Protein AF-0000000068949017 (afdb_homodimer)

pLDDT: mean 73.07, std 25.57, range [24.81, 96.75]

Foldseek 3Di:
DCLVQLPPVLQQLLLLLVLLCVVVPHDLCQLCVQLVHDSVLSCCNNVSSDRHDPSSSCSSQVSSVHDDDDDDPVCQLVVQVVCCVVVVNDDSCVSSVPPSVPPPVPPPPPPPPPPDPPPPDPDDDDDD/DCLVQLPPVQQQLLLLLVLLCVVVPHDLCQLCVQLVHDSVLSCCNNVSSDRHDPSSSCSSQVSSVHDDDDDDPVCQLVVQVVCCVVVVNDDSCVSSVPPSVPPPPPPPPPPPPPPPPPPPPPDDDDDD

Structure (mmCIF, N/CA/C/O backbone):
data_AF-0000000068949017-model_v1
#
loop_
_entity.id
_entity.type
_entity.pdbx_description
1 polymer 'Helix-turn-helix XRE-family like protein'
#
loop_
_atom_site.group_PDB
_atom_site.id
_atom_site.type_symbol
_atom_site.label_atom_id
_atom_site.label_alt_id
_atom_site.label_comp_id
_atom_site.label_asym_id
_atom_site.label_entity_id
_atom_site.label_seq_id
_atom_site.pdbx_PDB_ins_code
_atom_site.Cartn_x
_atom_site.Cartn_y
_atom_site.Cartn_z
_atom_site.occupancy
_atom_site.B_iso_or_equiv
_atom_site.auth_seq_id
_atom_site.auth_comp_id
_atom_site.auth_asym_id
_atom_site.auth_atom_id
_atom_site.pdbx_PDB_model_num
ATOM 1 N N . MET A 1 1 ? -23.359 -13.039 17.266 1 24.94 1 MET A N 1
ATOM 2 C CA . MET A 1 1 ? -23.141 -11.711 16.703 1 24.94 1 MET A CA 1
ATOM 3 C C . MET A 1 1 ? -21.688 -11.547 16.25 1 24.94 1 MET A C 1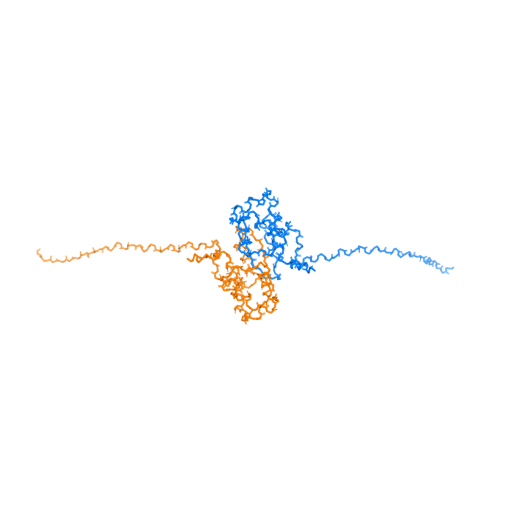
ATOM 5 O O . MET A 1 1 ? -20.781 -11.531 17.078 1 24.94 1 MET A O 1
ATOM 9 N N . ASN A 1 2 ? -21.094 -12.406 15.344 1 26.83 2 ASN A N 1
ATOM 10 C CA . ASN A 1 2 ? -19.75 -12.781 14.938 1 26.83 2 ASN A CA 1
ATOM 11 C C . ASN A 1 2 ? -18.906 -11.562 14.602 1 26.83 2 ASN A C 1
ATOM 13 O O . ASN A 1 2 ? -19.234 -10.797 13.695 1 26.83 2 ASN A O 1
ATOM 17 N N . SER A 1 3 ? -18.484 -10.766 15.523 1 36.28 3 SER A N 1
ATOM 18 C CA . SER A 1 3 ? -17.547 -9.648 15.562 1 36.28 3 SER A CA 1
ATOM 19 C C . SER A 1 3 ? -16.438 -9.812 14.523 1 36.28 3 SER A C 1
ATOM 21 O O . SER A 1 3 ? -15.508 -10.594 14.711 1 36.28 3 SER A O 1
ATOM 23 N N . THR A 1 4 ? -16.781 -10.117 13.352 1 37.12 4 THR A N 1
ATOM 24 C CA . THR A 1 4 ? -15.906 -10.492 12.25 1 37.12 4 THR A CA 1
ATOM 25 C C . THR A 1 4 ? -14.664 -9.609 12.219 1 37.12 4 THR A C 1
ATOM 27 O O . THR A 1 4 ? -14.766 -8.391 12.016 1 37.12 4 THR A O 1
ATOM 30 N N . ALA A 1 5 ? -13.75 -9.805 13.047 1 39.41 5 ALA A N 1
ATOM 31 C CA . ALA A 1 5 ? -12.445 -9.203 13.305 1 39.41 5 ALA A CA 1
ATOM 32 C C . ALA A 1 5 ? -11.789 -8.727 12.016 1 39.41 5 ALA A C 1
ATOM 34 O O . ALA A 1 5 ? -11.781 -9.453 11.016 1 39.41 5 ALA A O 1
ATOM 35 N N . VAL A 1 6 ? -11.938 -7.477 11.711 1 45.03 6 VAL A N 1
ATOM 36 C CA . VAL A 1 6 ? -11.164 -6.926 10.602 1 45.03 6 VAL A CA 1
ATOM 37 C C . VAL A 1 6 ? -9.781 -7.57 10.555 1 45.03 6 VAL A C 1
ATOM 39 O O . VAL A 1 6 ? -9.102 -7.66 11.578 1 45.03 6 VAL A O 1
ATOM 42 N N . PRO A 1 7 ? -9.492 -8.461 9.727 1 47.47 7 PRO A N 1
ATOM 43 C CA . PRO A 1 7 ? -8.18 -9.109 9.727 1 47.47 7 PRO A CA 1
ATOM 44 C C . PRO A 1 7 ? -7.039 -8.141 10.055 1 47.47 7 PRO A C 1
ATOM 46 O O . PRO A 1 7 ? -7.098 -6.973 9.68 1 47.47 7 PRO A O 1
ATOM 49 N N . ARG A 1 8 ? -6.426 -8.266 11.242 1 46.12 8 ARG A N 1
ATOM 50 C CA . ARG A 1 8 ? -5.289 -7.516 11.773 1 46.12 8 ARG A CA 1
ATOM 51 C C . ARG A 1 8 ? -4.5 -6.855 10.648 1 46.12 8 ARG A C 1
ATOM 53 O O . ARG A 1 8 ? -4.023 -5.727 10.797 1 46.12 8 ARG A O 1
ATOM 60 N N . GLY A 1 9 ? -4.496 -7.469 9.492 1 53.34 9 GLY A N 1
ATOM 61 C CA . GLY A 1 9 ? -3.662 -7.039 8.383 1 53.34 9 GLY A CA 1
ATOM 62 C C . GLY A 1 9 ? -4.168 -5.777 7.707 1 53.34 9 GLY A C 1
ATOM 63 O O . GLY A 1 9 ? -3.379 -4.973 7.207 1 53.34 9 GLY A O 1
ATOM 64 N N . ALA A 1 10 ? -5.496 -5.609 7.789 1 51.16 10 ALA A N 1
ATOM 65 C CA . ALA A 1 10 ? -6.09 -4.484 7.07 1 51.16 10 ALA A CA 1
ATOM 66 C C . ALA A 1 10 ? -5.887 -3.178 7.832 1 51.16 10 ALA A C 1
ATOM 68 O O . ALA A 1 10 ? -5.957 -2.094 7.25 1 51.16 10 ALA A O 1
ATOM 69 N N . SER A 1 11 ? -5.488 -3.338 9.109 1 60.94 11 SER A N 1
ATOM 70 C CA . SER A 1 11 ? -5.445 -2.154 9.961 1 60.94 11 SER A CA 1
ATOM 71 C C . SER A 1 11 ? -4.027 -1.594 10.062 1 60.94 11 SER A C 1
ATOM 73 O O . SER A 1 11 ? -3.84 -0.429 10.414 1 60.94 11 SER A O 1
ATOM 75 N N . GLU A 1 12 ? -3.162 -2.385 9.516 1 73.06 12 GLU A N 1
ATOM 76 C CA . GLU A 1 12 ? -1.783 -2.002 9.812 1 73.06 12 GLU A CA 1
ATOM 77 C C . GLU A 1 12 ? -1.384 -0.745 9.047 1 73.06 12 GLU A C 1
ATOM 79 O O . GLU A 1 12 ? -0.794 0.176 9.617 1 73.06 12 GLU A O 1
ATOM 84 N N . PRO A 1 13 ? -1.905 -0.609 7.844 1 81.62 13 PRO A N 1
ATOM 85 C CA . PRO A 1 13 ? -1.487 0.604 7.137 1 81.62 13 PRO A CA 1
ATOM 86 C C . PRO A 1 13 ? -2.088 1.873 7.738 1 81.62 13 PRO A C 1
ATOM 88 O O . PRO A 1 13 ? -1.411 2.9 7.828 1 81.62 13 PRO A O 1
ATOM 91 N N . PHE A 1 14 ? -3.252 1.795 8.25 1 85.5 14 PHE A N 1
ATOM 92 C CA . PHE A 1 14 ? -3.846 3.002 8.82 1 85.5 14 PHE A CA 1
ATOM 93 C C . PHE A 1 14 ? -3.268 3.297 10.195 1 85.5 14 PHE A C 1
ATOM 95 O O . PHE A 1 14 ? -3.25 4.449 10.633 1 85.5 14 PHE A O 1
ATOM 102 N N . ARG A 1 15 ? -2.807 2.236 10.812 1 86.44 15 ARG A N 1
ATOM 103 C CA . ARG A 1 15 ? -2.09 2.486 12.055 1 86.44 15 ARG A CA 1
ATOM 104 C C . ARG A 1 15 ? -0.845 3.332 11.812 1 86.44 15 ARG A C 1
ATOM 106 O O . ARG A 1 15 ? -0.529 4.223 12.602 1 86.44 15 ARG A O 1
ATOM 113 N N . GLN A 1 16 ? -0.206 3.07 10.773 1 89.44 16 GLN A N 1
ATOM 114 C CA . GLN A 1 16 ? 0.969 3.85 10.406 1 89.44 16 GLN A CA 1
ATOM 115 C C . GLN A 1 16 ? 0.588 5.289 10.062 1 89.44 16 GLN A C 1
ATOM 117 O O . GLN A 1 16 ? 1.284 6.23 10.445 1 89.44 16 GLN A O 1
ATOM 122 N N . LEU A 1 17 ? -0.51 5.441 9.391 1 92 17 LEU A N 1
ATOM 123 C CA . LEU A 1 17 ? -0.979 6.77 9.016 1 92 17 LEU A CA 1
ATOM 124 C C . LEU A 1 17 ? -1.357 7.582 10.258 1 92 17 LEU A C 1
ATOM 126 O O . LEU A 1 17 ? -1.05 8.773 10.336 1 92 17 LEU A O 1
ATOM 130 N N . ARG A 1 18 ? -1.985 6.875 11.102 1 91.31 18 ARG A N 1
ATOM 131 C CA . ARG A 1 18 ? -2.375 7.52 12.352 1 91.31 18 ARG A CA 1
ATOM 132 C C . ARG A 1 18 ? -1.15 8.008 13.117 1 91.31 18 ARG A C 1
ATOM 134 O O . ARG A 1 18 ? -1.13 9.133 13.617 1 91.31 18 ARG A O 1
ATOM 141 N N . ALA A 1 19 ? -0.203 7.129 13.25 1 90.25 19 ALA A N 1
ATOM 142 C CA . ALA A 1 19 ? 1.025 7.477 13.961 1 90.25 19 ALA A CA 1
ATOM 143 C C . ALA A 1 19 ? 1.701 8.688 13.328 1 90.25 19 ALA A C 1
ATOM 145 O O . ALA A 1 19 ? 2.158 9.594 14.031 1 90.25 19 ALA A O 1
ATOM 146 N N . LEU A 1 20 ? 1.733 8.719 12.078 1 90.81 20 LEU A N 1
ATOM 147 C CA . LEU A 1 20 ? 2.355 9.828 11.367 1 90.81 20 LEU A CA 1
ATOM 148 C C . LEU A 1 20 ? 1.549 11.109 11.547 1 90.81 20 LEU A C 1
ATOM 150 O O . LEU A 1 20 ? 2.117 12.18 11.773 1 90.81 20 LEU A O 1
ATOM 154 N N . ARG A 1 21 ? 0.288 10.969 11.328 1 92.62 21 ARG A N 1
ATOM 155 C CA . ARG A 1 21 ? -0.579 12.125 11.516 1 92.62 21 ARG A CA 1
ATOM 156 C C . ARG A 1 21 ? -0.371 12.75 12.898 1 92.62 21 ARG A C 1
ATOM 158 O O . ARG A 1 21 ? -0.2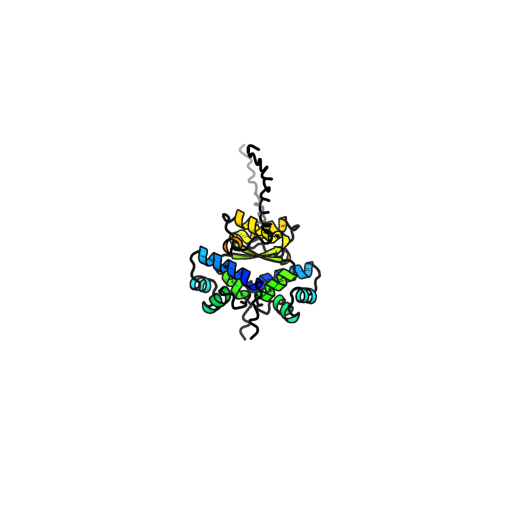19 13.961 13.023 1 92.62 21 ARG A O 1
ATOM 165 N N . ARG A 1 22 ? -0.33 11.922 13.922 1 93.44 22 ARG A N 1
ATOM 166 C CA . ARG A 1 22 ? -0.149 12.383 15.297 1 93.44 22 ARG A CA 1
ATOM 167 C C . ARG A 1 22 ? 1.23 13 15.492 1 93.44 22 ARG A C 1
ATOM 169 O O . ARG A 1 22 ? 1.367 14.031 16.156 1 93.44 22 ARG A O 1
ATOM 176 N N . ALA A 1 23 ? 2.205 12.398 14.977 1 90.5 23 ALA A N 1
ATOM 177 C CA . ALA A 1 23 ? 3.572 12.906 15.078 1 90.5 23 ALA A CA 1
ATOM 178 C C . ALA A 1 23 ? 3.684 14.305 14.469 1 90.5 23 ALA A C 1
ATOM 180 O O . ALA A 1 23 ? 4.461 15.133 14.945 1 90.5 23 ALA A O 1
ATOM 181 N N . ARG A 1 24 ? 2.924 14.547 13.477 1 91.94 24 ARG A N 1
ATOM 182 C CA . ARG A 1 24 ? 2.949 15.828 12.781 1 91.94 24 ARG A CA 1
ATOM 183 C C . ARG A 1 24 ? 1.945 16.797 13.391 1 91.94 24 ARG A C 1
ATOM 185 O O . ARG A 1 24 ? 1.741 17.906 12.867 1 91.94 24 ARG A O 1
ATOM 192 N N . LYS A 1 25 ? 1.213 16.328 14.391 1 94.62 25 LYS A N 1
ATOM 193 C CA . LYS A 1 25 ? 0.258 17.141 15.141 1 94.62 25 LYS A CA 1
ATOM 194 C C . LYS A 1 25 ? -0.886 17.609 14.25 1 94.62 25 LYS A C 1
ATOM 196 O O . LYS A 1 25 ? -1.312 18.766 14.336 1 94.62 25 LYS A O 1
ATOM 201 N N . LEU A 1 26 ? -1.237 16.75 13.375 1 95.06 26 LEU A N 1
ATOM 202 C CA . LEU A 1 26 ? -2.369 17.047 12.5 1 95.06 26 LEU A CA 1
ATOM 203 C C . LEU A 1 26 ? -3.66 16.469 13.062 1 95.06 26 LEU A C 1
ATOM 205 O O . LEU A 1 26 ? -3.652 15.383 13.648 1 95.06 26 LEU A O 1
ATOM 209 N N . LYS A 1 27 ? -4.688 17.25 12.797 1 96.38 27 LYS A N 1
ATOM 210 C CA . LYS A 1 27 ? -6.004 16.75 13.164 1 96.38 27 LYS A CA 1
ATOM 211 C C . LYS A 1 27 ? -6.57 15.844 12.07 1 96.38 27 LYS A C 1
ATOM 213 O O . LYS A 1 27 ? -6.137 15.898 10.922 1 96.38 27 LYS A O 1
ATOM 218 N N . GLN A 1 28 ? -7.469 14.984 12.508 1 94.69 28 GLN A N 1
ATOM 219 C CA . GLN A 1 28 ? -8.125 14.102 11.555 1 94.69 28 GLN A CA 1
ATOM 220 C C . GLN A 1 28 ? -8.836 14.906 10.461 1 94.69 28 GLN A C 1
ATOM 222 O O . GLN A 1 28 ? -8.789 14.539 9.289 1 94.69 28 GLN A O 1
ATOM 227 N N . GLU A 1 29 ? -9.375 16.031 10.891 1 95.94 29 GLU A N 1
ATOM 228 C CA . GLU A 1 29 ? -10.094 16.891 9.961 1 95.94 29 GLU A CA 1
ATOM 229 C C . GLU A 1 29 ? -9.148 17.484 8.922 1 95.94 29 GLU A C 1
ATOM 231 O O . GLU A 1 29 ? -9.523 17.641 7.754 1 95.94 29 GLU A O 1
ATOM 236 N N . ASP A 1 30 ? -8 17.797 9.328 1 96.56 30 ASP A N 1
ATOM 237 C CA . ASP A 1 30 ? -7.012 18.391 8.43 1 96.56 30 ASP A CA 1
ATOM 238 C C . ASP A 1 30 ? -6.582 17.375 7.363 1 96.56 30 ASP A C 1
ATOM 240 O O . ASP A 1 30 ? -6.48 17.719 6.184 1 96.56 30 ASP A O 1
ATOM 244 N N . VAL A 1 31 ? -6.383 16.219 7.738 1 95.81 31 VAL A N 1
ATOM 245 C CA . VAL A 1 31 ? -5.973 15.18 6.805 1 95.81 31 VAL A CA 1
ATOM 246 C C . VAL A 1 31 ? -7.117 14.875 5.84 1 95.81 31 VAL A C 1
ATOM 248 O O . VAL A 1 31 ? -6.906 14.742 4.633 1 95.81 31 VAL A O 1
ATOM 251 N N . ALA A 1 32 ? -8.305 14.789 6.359 1 96.62 32 ALA A N 1
ATOM 252 C CA . ALA A 1 32 ? -9.477 14.516 5.535 1 96.62 32 ALA A CA 1
ATOM 253 C C . ALA A 1 32 ? -9.664 15.594 4.469 1 96.62 32 ALA A C 1
ATOM 255 O O . ALA A 1 32 ? -9.898 15.281 3.297 1 96.62 32 ALA A O 1
ATOM 256 N N . ARG A 1 33 ? -9.539 16.797 4.852 1 96.75 33 ARG A N 1
ATOM 257 C CA . ARG A 1 33 ? -9.672 17.922 3.928 1 96.75 33 ARG A CA 1
ATOM 258 C C . ARG A 1 33 ? -8.625 17.859 2.826 1 96.75 33 ARG A C 1
ATOM 260 O O . ARG A 1 33 ? -8.945 17.984 1.644 1 96.75 33 ARG A O 1
ATOM 267 N N . LYS A 1 34 ? -7.434 17.609 3.221 1 96.06 34 LYS A N 1
ATOM 268 C CA . LYS A 1 34 ? -6.344 17.516 2.256 1 96.06 34 LYS A CA 1
ATOM 269 C C . LYS A 1 34 ? -6.539 16.344 1.313 1 96.06 34 LYS A C 1
ATOM 271 O O . LYS A 1 34 ? -6.172 16.406 0.139 1 96.06 34 LYS A O 1
ATOM 276 N N . ALA A 1 35 ? -7.062 15.297 1.833 1 94.44 35 ALA A N 1
ATOM 277 C CA . ALA A 1 35 ? -7.266 14.062 1.076 1 94.44 35 ALA A CA 1
ATOM 278 C C . ALA A 1 35 ? -8.5 14.156 0.191 1 94.44 35 ALA A C 1
ATOM 280 O O . ALA A 1 35 ? -8.711 13.32 -0.691 1 94.44 35 ALA A O 1
ATOM 281 N N . GLY A 1 36 ? -9.328 15.094 0.42 1 95.44 36 GLY A N 1
ATOM 282 C CA . GLY A 1 36 ? -10.555 15.234 -0.343 1 95.44 36 GLY A CA 1
ATOM 283 C C . GLY A 1 36 ? -11.617 14.219 0.038 1 95.44 36 GLY A C 1
ATOM 284 O O . GLY A 1 36 ? -12.391 13.773 -0.813 1 95.44 36 GLY A O 1
ATOM 285 N N . ILE A 1 37 ? -11.609 13.773 1.194 1 93.06 37 ILE A N 1
ATOM 286 C CA . ILE A 1 37 ? -12.617 12.844 1.69 1 93.06 37 ILE A CA 1
ATOM 287 C C . ILE A 1 37 ? -13.297 13.43 2.922 1 93.06 37 ILE A C 1
ATOM 289 O O . ILE A 1 37 ? -12.812 14.398 3.506 1 93.06 37 ILE A O 1
ATOM 293 N N . SER A 1 38 ? -14.43 12.836 3.262 1 94.5 38 SER A N 1
ATOM 294 C CA . SER A 1 38 ? -15.141 13.328 4.434 1 94.5 38 SER A CA 1
ATOM 295 C C . SER A 1 38 ? -14.422 12.945 5.723 1 94.5 38 SER A C 1
ATOM 297 O O . SER A 1 38 ? -13.734 11.922 5.777 1 94.5 38 SER A O 1
ATOM 299 N N . ARG A 1 39 ? -14.625 13.812 6.754 1 94.31 39 ARG A N 1
ATOM 300 C CA . ARG A 1 39 ? -14.062 13.508 8.062 1 94.31 39 ARG A CA 1
ATOM 301 C C . ARG A 1 39 ? -14.586 12.172 8.586 1 94.31 39 ARG A C 1
ATOM 303 O O . ARG A 1 39 ? -13.836 11.398 9.188 1 94.31 39 ARG A O 1
ATOM 310 N N . GLU A 1 40 ? -15.82 11.938 8.32 1 93.56 40 GLU A N 1
ATOM 311 C CA . GLU A 1 40 ? -16.438 10.688 8.766 1 93.56 40 GLU A CA 1
ATOM 312 C C . GLU A 1 40 ? -15.75 9.484 8.117 1 93.56 40 GLU A C 1
ATOM 314 O O . GLU A 1 40 ? -15.453 8.492 8.789 1 93.56 40 GLU A O 1
ATOM 319 N N . ALA A 1 41 ? -15.531 9.547 6.852 1 91.38 41 ALA A N 1
ATOM 320 C CA . ALA A 1 41 ? -14.852 8.477 6.129 1 91.38 41 ALA A CA 1
ATOM 321 C C . ALA A 1 41 ? -13.438 8.258 6.672 1 91.38 41 ALA A C 1
ATOM 323 O O . ALA A 1 41 ? -13 7.117 6.844 1 91.38 41 ALA A O 1
ATOM 324 N N . TYR A 1 42 ? -12.742 9.336 6.91 1 93.31 42 TYR A N 1
ATOM 325 C CA . TYR A 1 42 ? -11.383 9.25 7.434 1 93.31 42 TYR A CA 1
ATOM 326 C C . TYR A 1 42 ? -11.375 8.633 8.828 1 93.31 42 TYR A C 1
ATOM 328 O O . TYR A 1 42 ? -10.555 7.758 9.117 1 93.31 42 TYR A O 1
ATOM 336 N N . LEU A 1 43 ? -12.266 9.062 9.672 1 89.94 43 LEU A N 1
ATOM 337 C CA . LEU A 1 43 ? -12.352 8.555 11.039 1 89.94 43 LEU A CA 1
ATOM 338 C C . LEU A 1 43 ? -12.656 7.062 11.047 1 89.94 43 LEU A C 1
ATOM 340 O O . LEU A 1 43 ? -12.07 6.309 11.828 1 89.94 43 LEU A O 1
ATOM 344 N N . ARG A 1 44 ? -13.5 6.734 10.219 1 89.44 44 ARG A N 1
ATOM 345 C CA . ARG A 1 44 ? -13.844 5.324 10.117 1 89.44 44 ARG A CA 1
ATOM 346 C C . ARG A 1 44 ? -12.648 4.492 9.672 1 89.44 44 ARG A C 1
ATOM 348 O O . ARG A 1 44 ? -12.406 3.404 10.195 1 89.44 44 ARG A O 1
ATOM 355 N N . ALA A 1 45 ? -11.961 4.973 8.75 1 89.38 45 ALA A N 1
ATOM 356 C CA . ALA A 1 45 ? -10.781 4.277 8.242 1 89.38 45 ALA A CA 1
ATOM 357 C C . ALA A 1 45 ? -9.711 4.137 9.32 1 89.38 45 ALA A C 1
ATOM 359 O O . ALA A 1 45 ? -9.117 3.072 9.477 1 89.38 45 ALA A O 1
ATOM 360 N N . GLU A 1 46 ? -9.469 5.207 10.039 1 88 46 GLU A N 1
ATOM 361 C CA . GLU A 1 46 ? -8.422 5.23 11.055 1 88 46 GLU A CA 1
ATOM 362 C C . GLU A 1 46 ? -8.812 4.395 12.273 1 88 46 GLU A C 1
ATOM 364 O O . GLU A 1 46 ? -7.945 3.955 13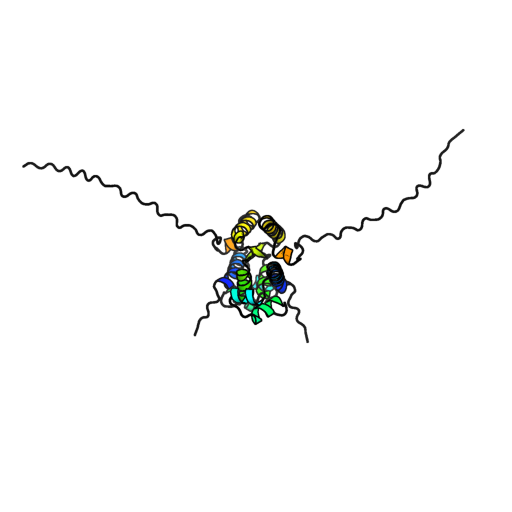.031 1 88 46 GLU A O 1
ATOM 369 N N . SER A 1 47 ? -10.047 4.242 12.484 1 83.62 47 SER A N 1
ATOM 370 C CA . SER A 1 47 ? -10.523 3.588 13.695 1 83.62 47 SER A CA 1
ATOM 371 C C . SER A 1 47 ? -10.211 2.096 13.68 1 83.62 47 SER A C 1
ATOM 373 O O . SER A 1 47 ? -10.195 1.448 14.727 1 83.62 47 SER A O 1
ATOM 375 N N . GLY A 1 48 ? -9.969 1.605 12.523 1 78.31 48 GLY A N 1
ATOM 376 C CA . GLY A 1 48 ? -9.734 0.175 12.406 1 78.31 48 GLY A CA 1
ATOM 377 C C . GLY A 1 48 ? -11.016 -0.639 12.406 1 78.31 48 GLY A C 1
ATOM 378 O O . GLY A 1 48 ? -10.977 -1.862 12.266 1 78.31 48 GLY A O 1
ATOM 379 N N . GLN A 1 49 ? -12.148 -0 12.531 1 76.06 49 GLN A N 1
ATOM 380 C CA . GLN A 1 49 ? -13.43 -0.688 12.617 1 76.06 49 GLN A CA 1
ATOM 381 C C . GLN A 1 49 ? -14.047 -0.879 11.234 1 76.06 49 GLN A C 1
ATOM 383 O O . GLN A 1 49 ? -15.086 -1.528 11.102 1 76.06 49 GLN A O 1
ATOM 388 N N . ALA A 1 50 ? -13.531 -0.306 10.281 1 80.19 50 ALA A N 1
ATOM 389 C CA . ALA A 1 50 ? -14.008 -0.436 8.906 1 80.19 50 ALA A CA 1
ATOM 390 C C . ALA A 1 50 ? -12.898 -0.95 7.988 1 80.19 50 ALA A C 1
ATOM 392 O O . ALA A 1 50 ? -11.719 -0.919 8.352 1 80.19 50 ALA A O 1
ATOM 393 N N . ASP A 1 51 ? -13.297 -1.586 6.988 1 88.12 51 ASP A N 1
ATOM 394 C CA . ASP A 1 51 ? -12.406 -1.918 5.879 1 88.12 51 ASP A CA 1
ATOM 395 C C . ASP A 1 51 ? -12.469 -0.857 4.785 1 88.12 51 ASP A C 1
ATOM 397 O O . ASP A 1 51 ? -13.312 -0.938 3.885 1 88.12 51 ASP A O 1
ATOM 401 N N . PRO A 1 52 ? -11.594 0.084 4.941 1 89.38 52 PRO A N 1
ATOM 402 C CA . PRO A 1 52 ? -11.695 1.211 4.008 1 89.38 52 PRO A CA 1
ATOM 403 C C . PRO A 1 52 ? -11.406 0.812 2.564 1 89.38 52 PRO A C 1
ATOM 405 O O . PRO A 1 52 ? -10.844 -0.261 2.318 1 89.38 52 PRO A O 1
ATOM 408 N N . ARG A 1 53 ? -11.828 1.729 1.698 1 89.31 53 ARG A N 1
ATOM 409 C CA . ARG A 1 53 ? -11.523 1.564 0.281 1 89.31 53 ARG A CA 1
ATOM 410 C C . ARG A 1 53 ? -10.062 1.919 -0.006 1 89.31 53 ARG A C 1
ATOM 412 O O . ARG A 1 53 ? -9.461 2.717 0.714 1 89.31 53 ARG A O 1
ATOM 419 N N . MET A 1 54 ? -9.656 1.334 -1.017 1 90.19 54 MET A N 1
ATOM 420 C CA . MET A 1 54 ? -8.297 1.639 -1.466 1 90.19 54 MET A CA 1
ATOM 421 C C . MET A 1 54 ? -8.164 3.117 -1.813 1 90.19 54 MET A C 1
ATOM 423 O O . MET A 1 54 ? -7.148 3.742 -1.494 1 90.19 54 MET A O 1
ATOM 427 N N . SER A 1 55 ? -9.102 3.672 -2.42 1 89.62 55 SER A N 1
ATOM 428 C CA . SER A 1 55 ? -9.062 5.082 -2.797 1 89.62 55 SER A CA 1
ATOM 429 C C . SER A 1 55 ? -8.914 5.977 -1.571 1 89.62 55 SER A C 1
ATOM 431 O O . SER A 1 55 ? -8.156 6.953 -1.599 1 89.62 55 SER A O 1
ATOM 433 N N . THR A 1 56 ? -9.602 5.645 -0.556 1 90.31 56 THR A N 1
ATOM 434 C CA . THR A 1 56 ? -9.516 6.402 0.688 1 90.31 56 THR A CA 1
ATOM 435 C C . THR A 1 56 ? -8.117 6.324 1.278 1 90.31 56 THR A C 1
ATOM 437 O O . THR A 1 56 ? -7.562 7.332 1.72 1 90.31 56 THR A O 1
ATOM 440 N N . PHE A 1 57 ? -7.617 5.152 1.244 1 90.56 57 PHE A N 1
ATOM 441 C CA . PHE A 1 57 ? -6.277 4.922 1.769 1 90.56 57 PHE A CA 1
ATOM 442 C C . PHE A 1 57 ? -5.242 5.703 0.969 1 90.56 57 PHE A C 1
ATOM 444 O O . PHE A 1 57 ? -4.398 6.395 1.544 1 90.56 57 PHE A O 1
ATOM 451 N N . LEU A 1 58 ? -5.332 5.633 -0.267 1 91.5 58 LEU A N 1
ATOM 452 C CA . LEU A 1 58 ? -4.371 6.312 -1.126 1 91.5 58 LEU A CA 1
ATOM 453 C C . LEU A 1 58 ? -4.48 7.828 -0.972 1 91.5 58 LEU A C 1
ATOM 455 O O . LEU A 1 58 ? -3.469 8.531 -0.953 1 91.5 58 LEU A O 1
ATOM 459 N N . ALA A 1 59 ? -5.641 8.25 -0.879 1 92.69 59 ALA A N 1
ATOM 460 C CA . ALA A 1 59 ? -5.859 9.688 -0.678 1 92.69 59 ALA A CA 1
ATOM 461 C C . ALA A 1 59 ? -5.258 10.148 0.646 1 92.69 59 ALA A C 1
ATOM 463 O O . ALA A 1 59 ? -4.648 11.219 0.718 1 92.69 59 ALA A O 1
ATOM 464 N N . ALA A 1 60 ? -5.449 9.359 1.643 1 93.31 60 ALA A N 1
ATOM 465 C CA . ALA A 1 60 ? -4.887 9.688 2.949 1 93.31 60 ALA A CA 1
ATOM 466 C C . ALA A 1 60 ? -3.361 9.688 2.906 1 93.31 60 ALA A C 1
ATOM 468 O O . ALA A 1 60 ? -2.719 10.555 3.494 1 93.31 60 ALA A O 1
ATOM 469 N N . CYS A 1 61 ? -2.83 8.711 2.277 1 93.38 61 CYS A N 1
ATOM 470 C CA . CYS A 1 61 ? -1.382 8.656 2.117 1 93.38 61 CYS A CA 1
ATOM 471 C C . CYS A 1 61 ? -0.862 9.906 1.427 1 93.38 61 CYS A C 1
ATOM 473 O O . CYS A 1 61 ? 0.092 10.531 1.896 1 93.38 61 CYS A O 1
ATOM 475 N N . GLU A 1 62 ? -1.495 10.242 0.358 1 93.38 62 GLU A N 1
ATOM 476 C CA . GLU A 1 62 ? -1.093 11.422 -0.398 1 93.38 62 GLU A CA 1
ATOM 477 C C . GLU A 1 62 ? -1.184 12.688 0.458 1 93.38 62 GLU A C 1
ATOM 479 O O . GLU A 1 62 ? -0.282 13.523 0.434 1 93.38 62 GLU A O 1
ATOM 484 N N . ALA A 1 63 ? -2.215 12.773 1.16 1 94.62 63 ALA A N 1
ATOM 485 C CA . ALA A 1 63 ? -2.43 13.93 2.025 1 94.62 63 ALA A CA 1
ATOM 486 C C . ALA A 1 63 ? -1.319 14.055 3.062 1 94.62 63 ALA A C 1
ATOM 488 O O . ALA A 1 63 ? -1 15.156 3.512 1 94.62 63 ALA A O 1
ATOM 489 N N . LEU A 1 64 ? -0.747 12.938 3.402 1 94.62 64 LEU A N 1
ATOM 490 C CA . LEU A 1 64 ? 0.29 12.922 4.43 1 94.62 64 LEU A CA 1
ATOM 491 C C . LEU A 1 64 ? 1.678 12.875 3.799 1 94.62 64 LEU A C 1
ATOM 493 O O . LEU A 1 64 ? 2.674 12.68 4.496 1 94.62 64 LEU A O 1
ATOM 497 N N . GLY A 1 65 ? 1.732 12.953 2.494 1 93.69 65 GLY A N 1
ATOM 498 C CA . GLY A 1 65 ? 3.004 13 1.789 1 93.69 65 GLY A CA 1
ATOM 499 C C . GLY A 1 65 ? 3.674 11.648 1.667 1 93.69 65 GLY A C 1
ATOM 500 O O . GLY A 1 65 ? 4.902 11.555 1.659 1 93.69 65 GLY A O 1
ATOM 501 N N . LEU A 1 66 ? 2.891 10.664 1.612 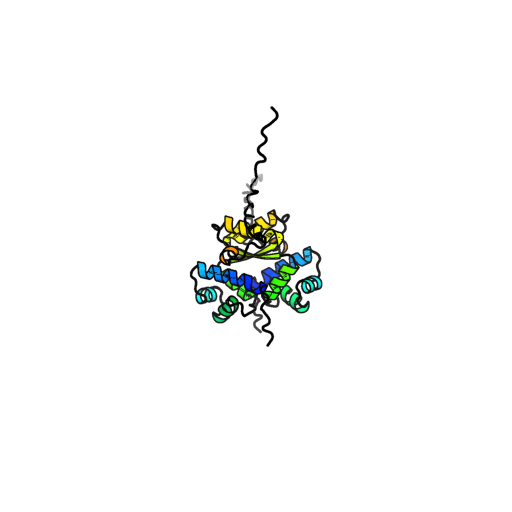1 93.62 66 LEU A N 1
ATOM 502 C CA . LEU A 1 66 ? 3.41 9.305 1.529 1 93.62 66 LEU A CA 1
ATOM 503 C C . LEU A 1 66 ? 3.068 8.68 0.182 1 93.62 66 LEU A C 1
ATOM 505 O O . LEU A 1 66 ? 2.104 9.078 -0.471 1 93.62 66 LEU A O 1
ATOM 509 N N . GLU A 1 67 ? 3.906 7.75 -0.16 1 92.5 67 GLU A N 1
ATOM 510 C CA . GLU A 1 67 ? 3.676 6.902 -1.328 1 92.5 67 GLU A CA 1
ATOM 511 C C . GLU A 1 67 ? 3.674 5.426 -0.95 1 92.5 67 GLU A C 1
ATOM 513 O O . GLU A 1 67 ? 4.492 4.988 -0.139 1 92.5 67 GLU A O 1
ATOM 518 N N . VAL A 1 68 ? 2.707 4.73 -1.498 1 92.56 68 VAL A N 1
ATOM 519 C CA . VAL A 1 68 ? 2.633 3.291 -1.279 1 92.56 68 VAL A CA 1
ATOM 520 C C . VAL A 1 68 ? 3.617 2.576 -2.203 1 92.56 68 VAL A C 1
ATOM 522 O O . VAL A 1 68 ? 3.537 2.709 -3.426 1 92.56 68 VAL A O 1
ATOM 525 N N . VAL A 1 69 ? 4.504 1.87 -1.635 1 92.44 69 VAL A N 1
ATOM 526 C CA . VAL A 1 69 ? 5.488 1.085 -2.373 1 92.44 69 VAL A CA 1
ATOM 527 C C . VAL A 1 69 ? 5.285 -0.4 -2.082 1 92.44 69 VAL A C 1
ATOM 529 O O . VAL A 1 69 ? 5.059 -0.79 -0.935 1 92.44 69 VAL A O 1
ATOM 532 N N . LEU A 1 70 ? 5.34 -1.153 -3.121 1 93.19 70 LEU A N 1
ATOM 533 C CA . LEU A 1 70 ? 5.234 -2.6 -2.969 1 93.19 70 LEU A CA 1
ATOM 534 C C . LEU A 1 70 ? 6.613 -3.25 -2.982 1 93.19 70 LEU A C 1
ATOM 536 O O . LEU A 1 70 ? 7.332 -3.174 -3.982 1 93.19 70 LEU A O 1
ATOM 540 N N . ALA A 1 71 ? 6.961 -3.848 -1.895 1 93.81 71 ALA A N 1
ATOM 541 C CA . ALA A 1 71 ? 8.25 -4.52 -1.766 1 93.81 71 ALA A CA 1
ATOM 542 C C . ALA A 1 71 ? 8.07 -6.023 -1.583 1 93.81 71 ALA A C 1
ATOM 544 O O . ALA A 1 71 ? 7.117 -6.469 -0.943 1 93.81 71 ALA A O 1
ATOM 545 N N . PRO A 1 72 ? 9.062 -6.754 -2.205 1 93.69 72 PRO A N 1
ATOM 546 C CA . PRO A 1 72 ? 9.039 -8.164 -1.791 1 93.69 72 PRO A CA 1
ATOM 547 C C . PRO A 1 72 ? 9.102 -8.328 -0.275 1 93.69 72 PRO A C 1
ATOM 549 O O . PRO A 1 72 ? 9.82 -7.59 0.404 1 93.69 72 PRO A O 1
ATOM 552 N N . GLN A 1 73 ? 8.336 -9.281 0.239 1 93.69 73 GLN A N 1
ATOM 553 C CA . GLN A 1 73 ? 8.211 -9.461 1.682 1 93.69 73 GLN A CA 1
ATOM 554 C C . GLN A 1 73 ? 9.578 -9.672 2.33 1 93.69 73 GLN A C 1
ATOM 556 O O . GLN A 1 73 ? 9.836 -9.156 3.42 1 93.69 73 GLN A O 1
ATOM 561 N N . HIS A 1 74 ? 10.422 -10.406 1.68 1 93.44 74 HIS A N 1
ATOM 562 C CA . HIS A 1 74 ? 11.719 -10.742 2.256 1 93.44 74 HIS A CA 1
ATOM 563 C C . HIS A 1 74 ? 12.625 -9.516 2.316 1 93.44 74 HIS A C 1
ATOM 565 O O . HIS A 1 74 ? 13.648 -9.531 3.006 1 93.44 74 HIS A O 1
ATOM 571 N N . LEU A 1 75 ? 12.227 -8.406 1.686 1 94.94 75 LEU A N 1
ATOM 572 C CA . LEU A 1 75 ? 13.039 -7.195 1.665 1 94.94 75 LEU A CA 1
ATOM 573 C C . LEU A 1 75 ? 12.383 -6.086 2.48 1 94.94 75 LEU A C 1
ATOM 575 O O . LEU A 1 75 ? 12.914 -4.977 2.572 1 94.94 75 LEU A O 1
ATOM 579 N N . ALA A 1 76 ? 11.273 -6.312 3.002 1 92.75 76 ALA A N 1
ATOM 580 C CA . ALA A 1 76 ? 10.492 -5.266 3.65 1 92.75 76 ALA A CA 1
ATOM 581 C C . ALA A 1 76 ? 11.305 -4.578 4.746 1 92.75 76 ALA A C 1
ATOM 583 O O . ALA A 1 76 ? 11.312 -3.348 4.844 1 92.75 76 ALA A O 1
ATOM 584 N N . ALA A 1 77 ? 11.984 -5.312 5.527 1 91.94 77 ALA A N 1
ATOM 585 C CA . ALA A 1 77 ? 12.773 -4.75 6.617 1 91.94 77 ALA A CA 1
ATOM 586 C C . ALA A 1 77 ? 13.922 -3.896 6.082 1 91.94 77 ALA A C 1
ATOM 588 O O . ALA A 1 77 ? 14.203 -2.82 6.613 1 91.94 77 ALA A O 1
ATOM 589 N N . ASP A 1 78 ? 14.555 -4.414 5.047 1 94.75 78 ASP A N 1
ATOM 590 C CA . ASP A 1 78 ? 15.641 -3.666 4.422 1 94.75 78 ASP A CA 1
ATOM 591 C C . ASP A 1 78 ? 15.125 -2.357 3.824 1 94.75 78 ASP A C 1
ATOM 593 O O . ASP A 1 78 ? 15.797 -1.324 3.918 1 94.75 78 ASP A O 1
ATOM 597 N N . VAL A 1 79 ? 14 -2.4 3.25 1 95 79 VAL A N 1
ATOM 598 C CA . VAL A 1 79 ? 13.414 -1.216 2.631 1 95 79 VAL A CA 1
ATOM 599 C C . VAL A 1 79 ? 13.078 -0.183 3.705 1 95 79 VAL A C 1
ATOM 601 O O . VAL A 1 79 ? 13.391 1.002 3.553 1 95 79 VAL A O 1
ATOM 604 N N . ASN A 1 80 ? 12.492 -0.645 4.777 1 93.62 80 ASN A N 1
ATOM 605 C CA . ASN A 1 80 ? 12.188 0.269 5.875 1 93.62 80 ASN A CA 1
ATOM 606 C C . ASN A 1 80 ? 13.453 0.877 6.469 1 93.62 80 ASN A C 1
ATOM 608 O O . ASN A 1 80 ? 13.477 2.062 6.809 1 93.62 80 ASN A O 1
ATOM 612 N N . ALA A 1 81 ? 14.438 0.077 6.586 1 94.31 81 ALA A N 1
ATOM 613 C CA . ALA A 1 81 ? 15.719 0.57 7.098 1 94.31 81 ALA A CA 1
ATOM 614 C C . ALA A 1 81 ? 16.312 1.62 6.164 1 94.31 81 ALA A C 1
ATOM 616 O O . ALA A 1 81 ? 16.906 2.602 6.617 1 94.31 81 ALA A O 1
ATOM 617 N N . PHE A 1 82 ? 16.203 1.358 4.949 1 95.5 82 PHE A N 1
ATOM 618 C CA . PHE A 1 82 ? 16.688 2.32 3.965 1 95.5 82 PHE A CA 1
ATOM 619 C C . PHE A 1 82 ? 15.938 3.645 4.098 1 95.5 82 PHE A C 1
ATOM 621 O O . PHE A 1 82 ? 16.562 4.711 4.105 1 95.5 82 PHE A O 1
ATOM 628 N N . ILE A 1 83 ? 14.656 3.594 4.207 1 95.38 83 ILE A N 1
ATOM 629 C CA . ILE A 1 83 ? 13.844 4.793 4.375 1 95.38 83 ILE A CA 1
ATOM 630 C C . ILE A 1 83 ? 14.281 5.543 5.633 1 95.38 83 ILE A C 1
ATOM 632 O O . ILE A 1 83 ? 14.469 6.762 5.602 1 95.38 83 ILE A O 1
ATOM 636 N N . ALA A 1 84 ? 14.43 4.773 6.711 1 92.81 84 ALA A N 1
ATOM 637 C CA . ALA A 1 84 ? 14.859 5.375 7.973 1 92.81 84 ALA A CA 1
ATOM 638 C C . ALA A 1 84 ? 16.203 6.09 7.812 1 92.81 84 ALA A C 1
ATOM 640 O O . ALA A 1 84 ? 16.406 7.176 8.359 1 92.81 84 ALA A O 1
ATOM 641 N N . SER A 1 85 ? 17.078 5.441 7.07 1 94.94 85 SER A N 1
ATOM 642 C CA . SER A 1 85 ? 18.406 6.008 6.871 1 94.94 85 SER A CA 1
ATOM 643 C C . SER A 1 85 ? 18.344 7.324 6.102 1 94.94 85 SER A C 1
ATOM 645 O O . SER A 1 85 ? 19.188 8.203 6.285 1 94.94 85 SER A O 1
ATOM 647 N N . ARG A 1 86 ? 17.328 7.48 5.277 1 94.38 86 ARG A N 1
ATOM 648 C CA . ARG A 1 86 ? 17.234 8.656 4.414 1 94.38 86 ARG A CA 1
ATOM 649 C C . ARG A 1 86 ? 16.266 9.688 4.996 1 94.38 86 ARG A C 1
ATOM 651 O O . ARG A 1 86 ? 16.234 10.836 4.555 1 94.38 86 ARG A O 1
ATOM 658 N N . ASN A 1 87 ? 15.562 9.266 5.887 1 92 87 ASN A N 1
ATOM 659 C CA . ASN A 1 87 ? 14.523 10.117 6.457 1 92 87 ASN A CA 1
ATOM 660 C C . ASN A 1 87 ? 14.781 10.398 7.934 1 92 87 ASN A C 1
ATOM 662 O O . ASN A 1 87 ? 13.844 10.484 8.734 1 92 87 ASN A O 1
ATOM 666 N N . GLY A 1 88 ? 15.992 10.523 8.367 1 88.44 88 GLY A N 1
ATOM 667 C CA . GLY A 1 88 ? 16.359 10.891 9.727 1 88.44 88 GLY A CA 1
ATOM 668 C C . GLY A 1 88 ? 15.969 9.836 10.75 1 88.44 88 GLY A C 1
ATOM 669 O O . GLY A 1 88 ? 15.609 10.172 11.883 1 88.44 88 GLY A O 1
ATOM 670 N N . GLY A 1 89 ? 15.859 8.648 10.375 1 86.75 89 GLY A N 1
ATOM 671 C CA . GLY A 1 89 ? 15.594 7.543 11.281 1 86.75 89 GLY A CA 1
ATOM 672 C C . GLY A 1 89 ? 14.117 7.293 11.508 1 86.75 89 GLY A C 1
ATOM 673 O O . GLY A 1 89 ? 13.742 6.367 12.234 1 86.75 89 GLY A O 1
ATOM 674 N N . VAL A 1 90 ? 13.344 8.141 10.836 1 81.31 90 VAL A N 1
ATOM 675 C CA . VAL A 1 90 ? 11.914 8.047 11.102 1 81.31 90 VAL A CA 1
ATOM 676 C C . VAL A 1 90 ? 11.211 7.414 9.898 1 81.31 90 VAL A C 1
ATOM 678 O O . VAL A 1 90 ? 11.516 7.75 8.75 1 81.31 90 VAL A O 1
ATOM 681 N N . THR A 1 91 ? 10.461 6.293 10.102 1 82.38 91 THR A N 1
ATOM 682 C CA . THR A 1 91 ? 9.586 5.688 9.109 1 82.38 91 THR A CA 1
ATOM 683 C C . THR A 1 91 ? 8.164 5.566 9.641 1 82.38 91 THR A C 1
ATOM 685 O O . THR A 1 91 ? 7.934 5.68 10.844 1 82.38 91 THR A O 1
ATOM 688 N N . ALA A 1 92 ? 7.242 5.426 8.703 1 81.31 92 ALA A N 1
ATOM 689 C CA . ALA A 1 92 ? 5.867 5.184 9.133 1 81.31 92 ALA A CA 1
ATOM 690 C C . ALA A 1 92 ? 5.773 3.918 9.984 1 81.31 92 ALA A C 1
ATOM 692 O O . ALA A 1 92 ? 5.047 3.881 10.977 1 81.31 92 ALA A O 1
ATOM 693 N N . ALA A 1 93 ? 6.578 2.953 9.664 1 78.69 93 ALA A N 1
ATOM 694 C CA . ALA A 1 93 ? 6.578 1.685 10.383 1 78.69 93 ALA A CA 1
ATOM 695 C C . ALA A 1 93 ? 7.117 1.86 11.805 1 78.69 93 ALA A C 1
ATOM 697 O O . ALA A 1 93 ? 6.551 1.326 12.758 1 78.69 93 ALA A O 1
ATOM 698 N N . SER A 1 94 ? 8.18 2.611 11.898 1 77.62 94 SER A N 1
ATOM 699 C CA . SER A 1 94 ? 8.773 2.842 13.211 1 77.62 94 SER A CA 1
ATOM 700 C C . SER A 1 94 ? 7.844 3.656 14.102 1 77.62 94 SER A C 1
ATOM 702 O O . SER A 1 94 ? 7.766 3.418 15.312 1 77.62 94 SER A O 1
ATOM 704 N N . MET A 1 95 ? 7.191 4.508 13.445 1 77.25 95 MET A N 1
ATOM 705 C CA . MET A 1 95 ? 6.281 5.363 14.211 1 77.25 95 MET A CA 1
ATOM 706 C C . MET A 1 95 ? 5.078 4.57 14.711 1 77.25 95 MET A C 1
ATOM 708 O O . MET A 1 95 ? 4.543 4.859 15.781 1 77.25 95 MET A O 1
ATOM 712 N N . ALA A 1 96 ? 4.707 3.566 13.938 1 77 96 ALA A N 1
ATOM 713 C CA . ALA A 1 96 ? 3.541 2.764 14.297 1 77 96 ALA A CA 1
ATOM 714 C C . ALA A 1 96 ? 3.922 1.645 15.258 1 77 96 ALA A C 1
ATOM 716 O O . ALA A 1 96 ? 3.061 0.881 15.711 1 77 96 ALA A O 1
ATOM 717 N N . GLY A 1 97 ? 5.164 1.606 15.727 1 69.12 97 GLY A N 1
ATOM 718 C CA . GLY A 1 97 ? 5.617 0.589 16.672 1 69.12 97 GLY A CA 1
ATOM 719 C C . GLY A 1 97 ? 5.637 -0.805 16.062 1 69.12 97 GLY A C 1
ATOM 720 O O . GLY A 1 97 ? 5.535 -1.798 16.797 1 69.12 97 GLY A O 1
ATOM 721 N N . GLN A 1 98 ? 5.457 -0.981 14.789 1 59.5 98 GLN A N 1
ATOM 722 C CA . GLN A 1 98 ? 5.488 -2.312 14.195 1 59.5 98 GLN A CA 1
ATOM 723 C C . GLN A 1 98 ? 6.914 -2.852 14.125 1 59.5 98 GLN A C 1
ATOM 725 O O . GLN A 1 98 ? 7.836 -2.135 13.727 1 59.5 98 GLN A O 1
ATOM 730 N N . PRO A 1 99 ? 7.102 -3.982 14.938 1 49.62 99 PRO A N 1
ATOM 731 C CA . PRO A 1 99 ? 8.453 -4.535 14.836 1 49.62 99 PRO A CA 1
ATOM 732 C C . PRO A 1 99 ? 8.867 -4.828 13.391 1 49.62 99 PRO A C 1
ATOM 734 O O . PRO A 1 99 ? 8.016 -5.125 12.555 1 49.62 99 PRO A O 1
ATOM 737 N N . ALA A 1 100 ? 9.961 -4.297 13.039 1 43.97 100 ALA A N 1
ATOM 738 C CA . ALA A 1 100 ? 10.5 -4.777 11.766 1 43.97 100 ALA A CA 1
ATOM 739 C C . ALA A 1 100 ? 10.242 -6.273 11.594 1 43.97 100 ALA A C 1
ATOM 741 O O . ALA A 1 100 ? 10.438 -7.051 12.531 1 43.97 100 ALA A O 1
ATOM 742 N N . ALA A 1 101 ? 9.273 -6.637 10.781 1 44.19 101 ALA A N 1
ATOM 743 C CA . ALA A 1 101 ? 8.891 -8.047 10.703 1 44.19 101 ALA A CA 1
ATOM 744 C C . ALA A 1 101 ? 10.055 -8.953 11.094 1 44.19 101 ALA A C 1
ATOM 746 O O . ALA A 1 101 ? 9.844 -10.055 11.617 1 44.19 101 ALA A O 1
ATOM 747 N N . GLY A 1 102 ? 11.102 -8.844 10.477 1 37.31 102 GLY A N 1
ATOM 748 C CA . GLY A 1 102 ? 12.211 -9.75 10.703 1 37.31 102 GLY A CA 1
ATOM 749 C C . GLY A 1 102 ? 12.766 -9.664 12.117 1 37.31 102 GLY A C 1
ATOM 750 O O . GLY A 1 102 ? 13.758 -10.32 12.438 1 37.31 102 GLY A O 1
ATOM 751 N N . SER A 1 103 ? 12.453 -8.602 12.719 1 38.81 103 SER A N 1
ATOM 752 C CA . SER A 1 103 ? 13.102 -8.555 14.023 1 38.81 103 SER A CA 1
ATOM 753 C C . SER A 1 103 ? 12.375 -9.43 15.039 1 38.81 103 SER A C 1
ATOM 755 O O . SER A 1 103 ? 11.383 -9.008 15.633 1 38.81 103 SER A O 1
ATOM 757 N N . THR A 1 104 ? 12.047 -10.477 14.688 1 34.5 104 THR A N 1
ATOM 758 C CA . THR A 1 104 ? 11.789 -11.297 15.867 1 34.5 104 THR A CA 1
ATOM 759 C C . THR A 1 104 ? 12.836 -11.039 16.953 1 34.5 104 THR A C 1
ATOM 761 O O . THR A 1 104 ? 14.031 -11.195 16.703 1 34.5 104 THR A O 1
ATOM 764 N N . ALA A 1 105 ? 12.633 -10.047 17.719 1 35.66 105 ALA A N 1
ATOM 765 C CA . ALA A 1 105 ? 13.453 -10.039 18.938 1 35.66 105 ALA A CA 1
ATOM 766 C C . ALA A 1 105 ? 13.508 -11.422 19.578 1 35.66 105 ALA A C 1
ATOM 768 O O . ALA A 1 105 ? 12.477 -11.984 19.938 1 35.66 105 ALA A O 1
ATOM 769 N N . ALA A 1 106 ? 14.453 -12.242 19.234 1 35.72 106 ALA A N 1
ATOM 770 C CA . ALA A 1 106 ? 14.672 -13.391 20.109 1 35.72 106 ALA A CA 1
ATOM 771 C C . ALA A 1 106 ? 14.523 -13 21.578 1 35.72 106 ALA A C 1
ATOM 773 O O . ALA A 1 106 ? 14.93 -11.906 21.969 1 35.72 106 ALA A O 1
ATOM 774 N N . PRO A 1 107 ? 13.531 -13.336 22.203 1 37.38 107 PRO A N 1
ATOM 775 C CA . PRO A 1 107 ? 13.555 -13.023 23.641 1 37.38 107 PRO A CA 1
ATOM 776 C C . PRO A 1 107 ? 14.969 -12.992 24.203 1 37.38 107 PRO A C 1
ATOM 778 O O . PRO A 1 107 ? 15.805 -13.82 23.844 1 37.38 107 PRO A O 1
ATOM 781 N N . ALA A 1 108 ? 15.445 -11.828 24.609 1 36 108 ALA A N 1
ATOM 782 C CA . ALA A 1 108 ? 16.703 -11.82 25.359 1 36 108 ALA A CA 1
ATOM 783 C C . ALA A 1 108 ? 16.781 -13.016 26.297 1 36 108 ALA A C 1
ATOM 785 O O . ALA A 1 108 ? 15.859 -13.258 27.094 1 36 108 ALA A O 1
ATOM 786 N N . ALA A 1 109 ? 17.406 -14.086 25.922 1 34.81 109 ALA A N 1
ATOM 787 C CA . ALA A 1 109 ? 17.703 -15.188 26.828 1 34.81 109 ALA A CA 1
ATOM 788 C C . ALA A 1 109 ? 18.047 -14.664 28.234 1 34.81 109 ALA A C 1
ATOM 790 O O . ALA A 1 109 ? 18.812 -13.711 28.375 1 34.81 109 ALA A O 1
ATOM 791 N N . ALA A 1 110 ? 17.109 -14.688 29.25 1 35.91 110 ALA A N 1
ATOM 792 C CA . ALA A 1 110 ? 17.438 -14.43 30.641 1 35.91 110 ALA A CA 1
ATOM 793 C C . ALA A 1 110 ? 18.844 -14.922 30.984 1 35.91 110 ALA A C 1
ATOM 795 O O . ALA A 1 110 ? 19.266 -15.977 30.5 1 35.91 110 ALA A O 1
ATOM 796 N N . PRO A 1 111 ? 19.734 -14.055 31.266 1 36 111 PRO A N 1
ATOM 797 C CA . PRO A 1 111 ? 21.047 -14.578 31.672 1 36 111 PRO A CA 1
ATOM 798 C C . PRO A 1 111 ? 20.953 -15.734 32.656 1 36 111 PRO A C 1
ATOM 800 O O . PRO A 1 111 ? 20.125 -15.688 33.594 1 36 111 PRO A O 1
ATOM 803 N N . ALA A 1 112 ? 20.984 -17.031 32.25 1 35.09 112 ALA A N 1
ATOM 804 C CA . ALA A 1 112 ? 21.141 -18.156 33.188 1 35.09 112 ALA A CA 1
ATOM 805 C C . ALA A 1 112 ? 22.078 -17.812 34.312 1 35.09 112 ALA A C 1
ATOM 807 O O . ALA A 1 112 ? 23.188 -17.328 34.094 1 35.09 112 ALA A O 1
ATOM 808 N N . SER A 1 113 ? 21.578 -17.266 35.5 1 35.72 113 SER A N 1
ATOM 809 C CA . SER A 1 113 ? 22.328 -17.203 36.75 1 35.72 113 SER A CA 1
ATOM 810 C C . SER A 1 113 ? 23.172 -18.453 36.938 1 35.72 113 SER A C 1
ATOM 812 O O . SER A 1 113 ? 22.656 -19.578 36.844 1 35.72 113 SER A O 1
ATOM 814 N N . GLY A 1 114 ? 24.406 -18.484 36.531 1 32.97 114 GLY A N 1
ATOM 815 C CA . GLY A 1 114 ? 25.453 -19.453 36.781 1 32.97 114 GLY A CA 1
ATOM 816 C C . GLY A 1 114 ? 25.484 -19.938 38.219 1 32.97 114 GLY A C 1
ATOM 817 O O . GLY A 1 114 ? 25.578 -19.141 39.156 1 32.97 114 GLY A O 1
ATOM 818 N N . GLY A 1 115 ? 24.609 -20.938 38.656 1 33.38 115 GLY A N 1
ATOM 819 C CA . GLY A 1 115 ? 24.75 -21.609 39.938 1 33.38 115 GLY A CA 1
ATOM 820 C C . GLY A 1 115 ? 26.188 -21.922 40.281 1 33.38 115 GLY A C 1
ATOM 821 O O . GLY A 1 115 ? 26.984 -22.297 39.406 1 33.38 115 GLY A O 1
ATOM 822 N N . GLY A 1 116 ? 26.781 -21.203 41.281 1 29.38 116 GLY A N 1
ATOM 823 C CA . GLY A 1 116 ? 28.062 -21.297 41.969 1 29.38 116 GLY A CA 1
ATOM 824 C C . GLY A 1 116 ? 28.391 -22.719 42.406 1 29.38 116 GLY A C 1
ATOM 825 O O . GLY A 1 116 ? 27.641 -23.328 43.188 1 29.38 116 GLY A O 1
ATOM 826 N N . PHE A 1 117 ? 28.922 -23.625 41.625 1 34.38 117 PHE A N 1
ATOM 827 C CA . PHE A 1 117 ? 29.484 -24.906 42 1 34.38 117 PHE A CA 1
ATOM 828 C C . PHE A 1 117 ? 30.453 -24.766 43.156 1 34.38 117 PHE A C 1
ATOM 830 O O . PHE A 1 117 ? 31.391 -23.984 43.094 1 34.38 117 PHE A O 1
ATOM 837 N N . GLY A 1 118 ? 29.891 -24.688 44.469 1 30.12 118 GLY A N 1
ATOM 838 C CA . GLY A 1 118 ? 30.75 -24.75 45.625 1 30.12 118 GLY A CA 1
ATOM 839 C C . GLY A 1 118 ? 31.797 -25.844 45.562 1 30.12 118 GLY A C 1
ATOM 840 O O . GLY A 1 118 ? 31.469 -27.016 45.406 1 30.12 118 GLY A O 1
ATOM 841 N N . SER A 1 119 ? 32.969 -25.609 45.031 1 34.22 119 SER A N 1
ATOM 842 C CA . SER A 1 119 ? 34.156 -26.453 44.906 1 34.22 119 SER A CA 1
ATOM 843 C C . SER A 1 119 ? 34.656 -26.875 46.281 1 34.22 119 SER A C 1
ATOM 845 O O . SER A 1 119 ? 35.094 -26.031 47.062 1 34.22 119 SER A O 1
ATOM 847 N N . GLY A 1 120 ? 33.875 -27.75 47.062 1 32.72 120 GLY A N 1
ATOM 848 C CA . GLY A 1 120 ? 34.5 -28.266 48.281 1 32.72 120 GLY A CA 1
ATOM 849 C C . GLY A 1 120 ? 35.875 -28.859 48.031 1 32.72 120 GLY A C 1
ATOM 850 O O . GLY A 1 120 ? 36.031 -29.75 47.188 1 32.72 120 GLY A O 1
ATOM 851 N N . THR A 1 121 ? 36.906 -28.156 48.188 1 32.22 121 THR A N 1
ATOM 852 C CA . THR A 1 121 ? 38.344 -28.406 48.031 1 32.22 121 THR A CA 1
ATOM 853 C C . THR A 1 121 ? 38.812 -29.531 48.938 1 32.22 121 THR A C 1
ATOM 855 O O . THR A 1 121 ? 38.5 -29.547 50.125 1 32.22 121 THR A O 1
ATOM 858 N N . GLY A 1 122 ? 39 -30.75 48.406 1 33.44 122 GLY A N 1
ATOM 859 C CA . GLY A 1 122 ? 39.719 -31.953 48.844 1 33.44 122 GLY A CA 1
ATOM 860 C C . GLY A 1 122 ? 41.094 -31.688 49.375 1 33.44 122 GLY A C 1
ATOM 861 O O . GLY A 1 122 ? 41.969 -31.203 48.656 1 33.44 122 GLY A O 1
ATOM 862 N N . GLU A 1 123 ? 41.281 -30.812 50.344 1 33.12 123 GLU A N 1
ATOM 863 C CA . GLU A 1 123 ? 42.719 -30.641 50.625 1 33.12 123 GLU A CA 1
ATOM 864 C C . GLU A 1 123 ? 43.406 -31.984 50.719 1 33.12 123 GLU A C 1
ATOM 866 O O . GLU A 1 123 ? 42.875 -32.938 51.312 1 33.12 123 GLU A O 1
ATOM 871 N N . GLY A 1 124 ? 44.5 -32.094 49.938 1 27.22 124 GLY A N 1
ATOM 872 C CA . GLY A 1 124 ? 45.531 -32.969 49.406 1 27.22 124 GLY A CA 1
ATOM 873 C C . GLY A 1 124 ? 46.469 -33.5 50.5 1 27.22 124 GLY A C 1
ATOM 874 O O . GLY A 1 124 ? 47.25 -34.438 50.219 1 27.22 124 GLY A O 1
ATOM 875 N N . HIS A 1 125 ? 46.688 -32.719 51.469 1 35.16 125 HIS A N 1
ATOM 876 C CA . HIS A 1 125 ? 48.156 -32.844 51.656 1 35.16 125 HIS A CA 1
ATOM 877 C C . HIS A 1 125 ? 48.531 -34.25 52.031 1 35.16 125 HIS A C 1
ATOM 879 O O . HIS A 1 125 ? 47.875 -34.906 52.844 1 35.16 125 HIS A O 1
ATOM 885 N N . LYS A 1 126 ? 49.656 -34.625 51.375 1 26.47 126 LYS A N 1
ATOM 886 C CA . LYS A 1 126 ? 50.5 -35.781 51.062 1 26.47 126 LYS A CA 1
ATOM 887 C C . LYS A 1 126 ? 50.781 -36.562 52.344 1 26.47 126 LYS A C 1
ATOM 889 O O . LYS A 1 126 ? 50.656 -36.031 53.438 1 26.47 126 LYS A O 1
ATOM 894 N N . PRO A 1 127 ? 52 -37.156 52.094 1 34.16 127 PRO A N 1
ATOM 895 C CA . PRO A 1 127 ? 52.688 -38.469 52.094 1 34.16 127 PRO A CA 1
ATOM 896 C C . PRO A 1 127 ? 53.312 -38.75 53.469 1 34.16 127 PRO A C 1
ATOM 898 O O . PRO A 1 127 ? 53.312 -39.906 53.906 1 34.16 127 PRO A O 1
ATOM 901 N N . VAL A 1 128 ? 53.938 -37.625 54.125 1 33.34 128 VAL A N 1
ATOM 902 C CA . VAL A 1 128 ? 55.125 -38.188 54.781 1 33.34 128 VAL A CA 1
ATOM 903 C C . VAL A 1 128 ? 54.688 -39 56.031 1 33.34 128 VAL A C 1
ATOM 905 O O . VAL A 1 128 ? 53.75 -38.594 56.719 1 33.34 128 VAL A O 1
ATOM 908 N N . MET B 1 1 ? -24.922 10.109 -16.969 1 24.81 1 MET B N 1
ATOM 909 C CA . MET B 1 1 ? -24.547 8.828 -16.391 1 24.81 1 MET B CA 1
ATOM 910 C C . MET B 1 1 ? -23.094 8.844 -15.945 1 24.81 1 MET B C 1
ATOM 912 O O . MET B 1 1 ? -22.188 8.922 -16.781 1 24.81 1 MET B O 1
ATOM 916 N N . ASN B 1 2 ? -22.594 9.773 -15.047 1 27.02 2 ASN B N 1
ATOM 917 C CA . ASN B 1 2 ? -21.297 10.328 -14.672 1 27.02 2 ASN B CA 1
ATOM 918 C C . ASN B 1 2 ? -20.281 9.227 -14.359 1 27.02 2 ASN B C 1
ATOM 920 O O . ASN B 1 2 ? -20.516 8.406 -13.477 1 27.02 2 ASN B O 1
ATOM 924 N N . SER B 1 3 ? -19.766 8.5 -15.289 1 36.09 3 SER B N 1
ATOM 925 C CA . SER B 1 3 ? -18.688 7.527 -15.336 1 36.09 3 SER B CA 1
ATOM 926 C C . SER B 1 3 ? -17.625 7.832 -14.297 1 36.09 3 SER B C 1
ATOM 928 O O . SER B 1 3 ? -16.812 8.75 -14.469 1 36.09 3 SER B O 1
ATOM 930 N N . THR B 1 4 ? -17.984 8.062 -13.125 1 37.09 4 THR B N 1
ATOM 931 C CA . THR B 1 4 ? -17.172 8.547 -12.016 1 37.09 4 THR B CA 1
ATOM 932 C C . THR B 1 4 ? -15.812 7.848 -11.992 1 37.09 4 THR B C 1
ATOM 934 O O . THR B 1 4 ? -15.742 6.633 -11.805 1 37.09 4 THR B O 1
ATOM 937 N N . ALA B 1 5 ? -14.945 8.188 -12.836 1 38.94 5 ALA B N 1
ATOM 938 C CA . ALA B 1 5 ? -13.562 7.789 -13.109 1 38.94 5 ALA B CA 1
ATOM 939 C C . ALA B 1 5 ? -12.844 7.395 -11.828 1 38.94 5 ALA B C 1
ATOM 941 O O . ALA B 1 5 ? -12.93 8.102 -10.812 1 38.94 5 ALA B O 1
ATOM 942 N N . VAL B 1 6 ? -12.828 6.121 -11.531 1 44.62 6 VAL B N 1
ATOM 943 C CA . VAL B 1 6 ? -11.984 5.672 -10.43 1 44.62 6 VAL B CA 1
ATOM 944 C C . VAL B 1 6 ? -10.703 6.5 -10.391 1 44.62 6 VAL B C 1
ATOM 946 O O . VAL B 1 6 ? -10.039 6.684 -11.414 1 44.62 6 VAL B O 1
ATOM 949 N N . PRO B 1 7 ? -10.531 7.422 -9.562 1 47.03 7 PRO B N 1
ATOM 950 C CA . PRO B 1 7 ? -9.32 8.25 -9.57 1 47.03 7 PRO B CA 1
ATOM 951 C C . PRO B 1 7 ? -8.062 7.445 -9.898 1 47.03 7 PRO B C 1
ATOM 953 O O . PRO B 1 7 ? -7.965 6.266 -9.547 1 47.03 7 PRO B O 1
ATOM 956 N N . ARG B 1 8 ? -7.453 7.66 -11.094 1 45.69 8 ARG B N 1
ATOM 957 C CA . ARG B 1 8 ? -6.223 7.078 -11.625 1 45.69 8 ARG B CA 1
ATOM 958 C C . ARG B 1 8 ? -5.359 6.512 -10.5 1 45.69 8 ARG B C 1
ATOM 960 O O . ARG B 1 8 ? -4.742 5.457 -10.656 1 45.69 8 ARG B O 1
ATOM 967 N N . GLY B 1 9 ? -5.441 7.09 -9.328 1 54.06 9 GLY B N 1
ATOM 968 C CA . GLY B 1 9 ? -4.562 6.766 -8.219 1 54.06 9 GLY B CA 1
ATOM 969 C C . GLY B 1 9 ? -4.895 5.445 -7.559 1 54.06 9 GLY B C 1
ATOM 970 O O . GLY B 1 9 ? -4.008 4.754 -7.051 1 54.06 9 GLY B O 1
ATOM 971 N N . ALA B 1 10 ? -6.199 5.113 -7.664 1 51.12 10 ALA B N 1
ATOM 972 C CA . ALA B 1 10 ? -6.645 3.914 -6.953 1 51.12 10 ALA B CA 1
ATOM 973 C C . ALA B 1 10 ? -6.266 2.65 -7.723 1 51.12 10 ALA B C 1
ATOM 975 O O . ALA B 1 10 ? -6.191 1.564 -7.145 1 51.12 10 ALA B O 1
ATOM 976 N N . SER B 1 11 ? -5.898 2.852 -9.008 1 61 11 SER B N 1
ATOM 977 C CA . SER B 1 11 ? -5.695 1.687 -9.867 1 61 11 SER B CA 1
ATOM 978 C C . SER B 1 11 ? -4.219 1.324 -9.961 1 61 11 SER B C 1
ATOM 980 O O . SER B 1 11 ? -3.871 0.197 -10.32 1 61 11 SER B O 1
ATOM 982 N N . GLU B 1 12 ? -3.465 2.207 -9.414 1 72.88 12 GLU B N 1
ATOM 983 C CA . GLU B 1 12 ? -2.047 2.02 -9.711 1 72.88 12 GLU B CA 1
ATOM 984 C C . GLU B 1 12 ? -1.479 0.829 -8.938 1 72.88 12 GLU B C 1
ATOM 986 O O . GLU B 1 12 ? -0.769 -0.003 -9.508 1 72.88 12 GLU B O 1
ATOM 991 N N . PRO B 1 13 ? -1.981 0.611 -7.746 1 81.31 13 PRO B N 1
ATOM 992 C CA . PRO B 1 13 ? -1.397 -0.533 -7.039 1 81.31 13 PRO B CA 1
ATOM 993 C C . PRO B 1 13 ? -1.815 -1.873 -7.641 1 81.31 13 PRO B C 1
ATOM 995 O O . PRO B 1 13 ? -1.002 -2.797 -7.727 1 81.31 13 PRO B O 1
ATOM 998 N N . PHE B 1 14 ? -2.973 -1.961 -8.148 1 85.38 14 PHE B N 1
ATOM 999 C CA . PHE B 1 14 ? -3.393 -3.238 -8.719 1 85.38 14 PHE B CA 1
ATOM 1000 C C . PHE B 1 14 ? -2.777 -3.449 -10.094 1 85.38 14 PHE B C 1
ATOM 1002 O O . PHE B 1 14 ? -2.602 -4.586 -10.531 1 85.38 14 PHE B O 1
ATOM 1009 N N . ARG B 1 15 ? -2.469 -2.334 -10.711 1 86.19 15 ARG B N 1
ATOM 1010 C CA . ARG B 1 15 ? -1.723 -2.48 -11.953 1 86.19 15 ARG B CA 1
ATOM 1011 C C . ARG B 1 15 ? -0.373 -3.146 -11.711 1 86.19 15 ARG B C 1
ATOM 1013 O O . ARG B 1 15 ? 0.065 -3.984 -12.5 1 86.19 15 ARG B O 1
ATOM 1020 N N . GLN B 1 16 ? 0.219 -2.791 -10.664 1 89.44 16 GLN B N 1
ATOM 1021 C CA . GLN B 1 16 ? 1.49 -3.402 -10.297 1 89.44 16 GLN B CA 1
ATOM 1022 C C . GLN B 1 16 ? 1.31 -4.879 -9.945 1 89.44 16 GLN B C 1
ATOM 1024 O O . GLN B 1 16 ? 2.129 -5.715 -10.328 1 89.44 16 GLN B O 1
ATOM 1029 N N . LEU B 1 17 ? 0.244 -5.191 -9.289 1 92 17 LEU B N 1
ATOM 1030 C CA . LEU B 1 17 ? -0.038 -6.574 -8.914 1 92 17 LEU B CA 1
ATOM 1031 C C . LEU B 1 17 ? -0.303 -7.43 -10.148 1 92 17 LEU B C 1
ATOM 1033 O O . LEU B 1 17 ? 0.165 -8.562 -10.234 1 92 17 LEU B O 1
ATOM 1037 N N . ARG B 1 18 ? -1.027 -6.816 -10.992 1 91.25 18 ARG B N 1
ATOM 1038 C CA . ARG B 1 18 ? -1.321 -7.508 -12.242 1 91.25 18 ARG B CA 1
ATOM 1039 C C . ARG B 1 18 ? -0.041 -7.82 -13.008 1 91.25 18 ARG B C 1
ATOM 1041 O O . ARG B 1 18 ? 0.136 -8.938 -13.5 1 91.25 18 ARG B O 1
ATOM 1048 N N . ALA B 1 19 ? 0.785 -6.82 -13.148 1 90.12 19 ALA B N 1
ATOM 1049 C CA . ALA B 1 19 ? 2.051 -6.992 -13.859 1 90.12 19 ALA B CA 1
ATOM 1050 C C . ALA B 1 19 ? 2.885 -8.102 -13.227 1 90.12 19 ALA B C 1
ATOM 1052 O O . ALA B 1 19 ? 3.465 -8.93 -13.93 1 90.12 19 ALA B O 1
ATOM 1053 N N . LEU B 1 20 ? 2.916 -8.125 -11.977 1 90.62 20 LEU B N 1
ATOM 1054 C CA . LEU B 1 20 ? 3.686 -9.141 -11.258 1 90.62 20 LEU B CA 1
ATOM 1055 C C . LEU B 1 20 ? 3.066 -10.523 -11.438 1 90.62 20 LEU B C 1
ATOM 1057 O O . LEU B 1 20 ? 3.777 -11.5 -11.664 1 90.62 20 LEU B O 1
ATOM 1061 N N . ARG B 1 21 ? 1.796 -10.562 -11.219 1 92.62 21 ARG B N 1
ATOM 1062 C CA . ARG B 1 21 ? 1.099 -11.828 -11.406 1 92.62 21 ARG B CA 1
ATOM 1063 C C . ARG B 1 21 ? 1.395 -12.414 -12.789 1 92.62 21 ARG B C 1
ATOM 1065 O O . ARG B 1 21 ? 1.711 -13.602 -12.906 1 92.62 21 ARG B O 1
ATOM 1072 N N . ARG B 1 22 ? 1.314 -11.594 -13.82 1 93.38 22 ARG B N 1
ATOM 1073 C CA . ARG B 1 22 ? 1.561 -12.016 -15.195 1 93.38 22 ARG B CA 1
ATOM 1074 C C . ARG B 1 22 ? 3.014 -12.438 -15.383 1 93.38 22 ARG B C 1
ATOM 1076 O O . ARG B 1 22 ? 3.291 -13.438 -16.047 1 93.38 22 ARG B O 1
ATOM 1083 N N . ALA B 1 23 ? 3.906 -11.703 -14.867 1 90.38 23 ALA B N 1
ATOM 1084 C CA . ALA B 1 23 ? 5.332 -12.023 -14.969 1 90.38 23 ALA B CA 1
ATOM 1085 C C . ALA B 1 23 ? 5.633 -13.391 -14.359 1 90.38 23 ALA B C 1
ATOM 1087 O O . ALA B 1 23 ? 6.516 -14.102 -14.836 1 90.38 23 ALA B O 1
ATOM 1088 N N . ARG B 1 24 ? 4.91 -13.742 -13.359 1 91.81 24 ARG B N 1
ATOM 1089 C CA . ARG B 1 24 ? 5.109 -15.008 -12.672 1 91.81 24 ARG B CA 1
ATOM 1090 C C . ARG B 1 24 ? 4.25 -16.109 -13.281 1 91.81 24 ARG B C 1
ATOM 1092 O O . ARG B 1 24 ? 4.195 -17.219 -12.758 1 91.81 24 ARG B O 1
ATOM 1099 N N . LYS B 1 25 ? 3.453 -15.742 -14.281 1 94.56 25 LYS B N 1
ATOM 1100 C CA . LYS B 1 25 ? 2.621 -16.672 -15.039 1 94.56 25 LYS B CA 1
ATOM 1101 C C . LYS B 1 25 ? 1.55 -17.297 -14.148 1 94.56 25 LYS B C 1
ATOM 1103 O O . LYS B 1 25 ? 1.284 -18.5 -14.242 1 94.56 25 LYS B O 1
ATOM 1108 N N . LEU B 1 26 ? 1.086 -16.5 -13.258 1 95 26 LEU B N 1
ATOM 1109 C CA . LEU B 1 26 ? 0.003 -16.953 -12.391 1 95 26 LEU B CA 1
ATOM 1110 C C . LEU B 1 26 ? -1.353 -16.562 -12.969 1 95 26 LEU B C 1
ATOM 1112 O O . LEU B 1 26 ? -1.494 -15.477 -13.539 1 95 26 LEU B O 1
ATOM 1116 N N . LYS B 1 27 ? -2.266 -17.469 -12.695 1 96.38 27 LYS B N 1
ATOM 1117 C CA . LYS B 1 27 ? -3.641 -17.156 -13.07 1 96.38 27 LYS B CA 1
ATOM 1118 C C . LYS B 1 27 ? -4.328 -16.344 -11.977 1 96.38 27 LYS B C 1
ATOM 1120 O O . LYS B 1 27 ? -3.895 -16.344 -10.828 1 96.38 27 LYS B O 1
ATOM 1125 N N . GLN B 1 28 ? -5.332 -15.602 -12.414 1 94.75 28 GLN B N 1
ATOM 1126 C CA . GLN B 1 28 ? -6.109 -14.82 -11.461 1 94.75 28 GLN B CA 1
ATOM 1127 C C . GLN B 1 28 ? -6.703 -15.719 -10.375 1 94.75 28 GLN B C 1
ATOM 1129 O O . GLN B 1 28 ? -6.711 -15.344 -9.195 1 94.75 28 GLN B O 1
ATOM 1134 N N . GLU B 1 29 ? -7.086 -16.891 -10.805 1 96 29 GLU B N 1
ATOM 1135 C CA . GLU B 1 29 ? -7.68 -17.844 -9.867 1 96 29 GLU B CA 1
ATOM 1136 C C . GLU B 1 29 ? -6.664 -18.312 -8.828 1 96 29 GLU B C 1
ATOM 1138 O O . GLU B 1 29 ? -7.008 -18.5 -7.664 1 96 29 GLU B O 1
ATOM 1143 N N . ASP B 1 30 ? -5.484 -18.469 -9.242 1 96.56 30 ASP B N 1
ATOM 1144 C CA . ASP B 1 30 ? -4.426 -18.906 -8.336 1 96.56 30 ASP B CA 1
ATOM 1145 C C . ASP B 1 30 ? -4.137 -17.844 -7.27 1 96.56 30 ASP B C 1
ATOM 1147 O O . ASP B 1 30 ? -3.996 -18.172 -6.09 1 96.56 30 ASP B O 1
ATOM 1151 N N . VAL B 1 31 ? -4.098 -16.672 -7.641 1 95.81 31 VAL B N 1
ATOM 1152 C CA . VAL B 1 31 ? -3.838 -15.594 -6.703 1 95.81 31 VAL B CA 1
ATOM 1153 C C . VAL B 1 31 ? -5.016 -15.445 -5.746 1 95.81 31 VAL B C 1
ATOM 1155 O O . VAL B 1 31 ? -4.824 -15.289 -4.535 1 95.81 31 VAL B O 1
ATOM 1158 N N . ALA B 1 32 ? -6.203 -15.523 -6.27 1 96.62 32 ALA B N 1
ATOM 1159 C CA . ALA B 1 32 ? -7.406 -15.422 -5.449 1 96.62 32 ALA B CA 1
ATOM 1160 C C . ALA B 1 32 ? -7.441 -16.516 -4.383 1 96.62 32 ALA B C 1
ATOM 1162 O O . ALA B 1 32 ? -7.723 -16.234 -3.213 1 96.62 32 ALA B O 1
ATOM 1163 N N . ARG B 1 33 ? -7.148 -17.688 -4.766 1 96.75 33 ARG B N 1
ATOM 1164 C CA . ARG B 1 33 ? -7.129 -18.812 -3.84 1 96.75 33 ARG B CA 1
ATOM 1165 C C . ARG B 1 33 ? -6.102 -18.609 -2.736 1 96.75 33 ARG B C 1
ATOM 1167 O O . ARG B 1 33 ? -6.406 -18.781 -1.554 1 96.75 33 ARG B O 1
ATOM 1174 N N . LYS B 1 34 ? -4.961 -18.203 -3.135 1 96.06 34 LYS B N 1
ATOM 1175 C CA . LYS B 1 34 ? -3.891 -17.953 -2.17 1 96.06 34 LYS B CA 1
ATOM 1176 C C . LYS B 1 34 ? -4.25 -16.812 -1.228 1 96.06 34 LYS B C 1
ATOM 1178 O O . LYS B 1 34 ? -3.877 -16.828 -0.053 1 96.06 34 LYS B O 1
ATOM 1183 N N . ALA B 1 35 ? -4.914 -15.867 -1.737 1 94.5 35 ALA B N 1
ATOM 1184 C CA . ALA B 1 35 ? -5.285 -14.672 -0.979 1 94.5 35 ALA B CA 1
ATOM 1185 C C . ALA B 1 35 ? -6.5 -14.938 -0.098 1 94.5 35 ALA B C 1
ATOM 1187 O O . ALA B 1 35 ? -6.824 -14.141 0.785 1 94.5 35 ALA B O 1
ATOM 1188 N N . GLY B 1 36 ? -7.207 -15.984 -0.33 1 95.5 36 GLY B N 1
ATOM 1189 C CA . GLY B 1 36 ? -8.406 -16.297 0.431 1 95.5 36 GLY B CA 1
ATOM 1190 C C . GLY B 1 36 ? -9.594 -15.43 0.047 1 95.5 36 GLY B C 1
ATOM 1191 O O . GLY B 1 36 ? -10.422 -15.094 0.896 1 95.5 36 GLY B O 1
ATOM 1192 N N . ILE B 1 37 ? -9.633 -14.984 -1.114 1 93.19 37 ILE B N 1
ATOM 1193 C CA . ILE B 1 37 ? -10.758 -14.203 -1.613 1 93.19 37 ILE B CA 1
ATOM 1194 C C . ILE B 1 37 ? -11.352 -14.875 -2.848 1 93.19 37 ILE B C 1
ATOM 1196 O O . ILE B 1 37 ? -10.734 -15.773 -3.43 1 93.19 37 ILE B O 1
ATOM 1200 N N . SER B 1 38 ? -12.547 -14.438 -3.193 1 94.5 38 SER B N 1
ATOM 1201 C CA . SER B 1 38 ? -13.18 -15.023 -4.367 1 94.5 38 SER B CA 1
ATOM 1202 C C . SER B 1 38 ? -12.516 -14.539 -5.656 1 94.5 38 SER B C 1
ATOM 1204 O O . SER B 1 38 ? -11.984 -13.43 -5.707 1 94.5 38 SER B O 1
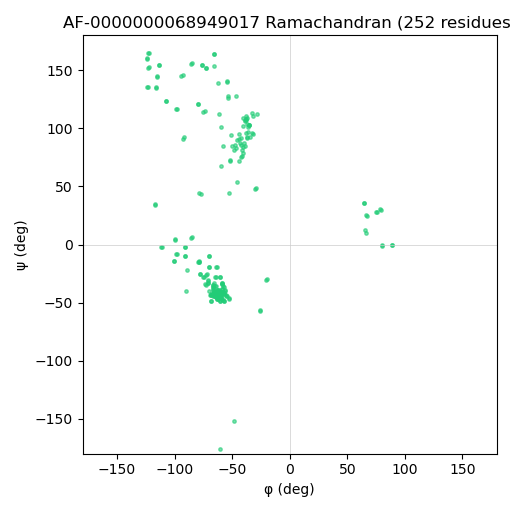ATOM 1206 N N . ARG B 1 39 ? -12.594 -15.422 -6.684 1 94.31 39 ARG B N 1
ATOM 1207 C CA . ARG B 1 39 ? -12.078 -15.039 -7.996 1 94.31 39 ARG B CA 1
ATOM 1208 C C . ARG B 1 39 ? -12.781 -13.789 -8.516 1 94.31 39 ARG B C 1
ATOM 1210 O O . ARG B 1 39 ? -12.141 -12.922 -9.117 1 94.31 39 ARG B O 1
ATOM 1217 N N . GLU B 1 40 ? -14.031 -13.727 -8.258 1 93.56 40 GLU B N 1
ATOM 1218 C CA . GLU B 1 40 ? -14.805 -12.57 -8.703 1 93.56 40 GLU B CA 1
ATOM 1219 C C . GLU B 1 40 ? -14.297 -11.281 -8.055 1 93.56 40 GLU B C 1
ATOM 1221 O O . GLU B 1 40 ? -14.141 -10.266 -8.727 1 93.56 40 GLU B O 1
ATOM 1226 N N . ALA B 1 41 ? -14.078 -11.312 -6.781 1 91.31 41 ALA B N 1
ATOM 1227 C CA . ALA B 1 41 ? -13.555 -10.156 -6.059 1 91.31 41 ALA B CA 1
ATOM 1228 C C . ALA B 1 41 ? -12.18 -9.75 -6.598 1 91.31 41 ALA B C 1
ATOM 1230 O O . ALA B 1 41 ? -11.906 -8.562 -6.762 1 91.31 41 ALA B O 1
ATOM 1231 N N . TYR B 1 42 ? -11.352 -10.727 -6.836 1 93.25 42 TYR B N 1
ATOM 1232 C CA . TYR B 1 42 ? -10.016 -10.453 -7.355 1 93.25 42 TYR B CA 1
ATOM 1233 C C . TYR B 1 42 ? -10.086 -9.836 -8.742 1 93.25 42 TYR B C 1
ATOM 1235 O O . TYR B 1 42 ? -9.391 -8.859 -9.031 1 93.25 42 TYR B O 1
ATOM 1243 N N . LEU B 1 43 ? -10.898 -10.383 -9.586 1 89.88 43 LEU B N 1
ATOM 1244 C CA . LEU B 1 43 ? -11.055 -9.891 -10.953 1 89.88 43 LEU B CA 1
ATOM 1245 C C . LEU B 1 43 ? -11.562 -8.453 -10.961 1 89.88 43 LEU B C 1
ATOM 1247 O O . LEU B 1 43 ? -11.086 -7.621 -11.734 1 89.88 43 LEU B O 1
ATOM 1251 N N . ARG B 1 44 ? -12.453 -8.242 -10.133 1 89.38 44 ARG B N 1
ATOM 1252 C CA . ARG B 1 44 ? -12.992 -6.887 -10.023 1 89.38 44 ARG B CA 1
ATOM 1253 C C . ARG B 1 44 ? -11.922 -5.902 -9.578 1 89.38 44 ARG B C 1
ATOM 1255 O O . ARG B 1 44 ? -11.836 -4.789 -10.102 1 89.38 44 ARG B O 1
ATOM 1262 N N . ALA B 1 45 ? -11.172 -6.281 -8.664 1 89.31 45 ALA B N 1
ATOM 1263 C CA . ALA B 1 45 ? -10.102 -5.43 -8.156 1 89.31 45 ALA B CA 1
ATOM 1264 C C . ALA B 1 45 ? -9.062 -5.148 -9.234 1 89.31 45 ALA B C 1
ATOM 1266 O O . ALA B 1 45 ? -8.609 -4.012 -9.391 1 89.31 45 ALA B O 1
ATOM 1267 N N . GLU B 1 46 ? -8.68 -6.168 -9.961 1 88.06 46 GLU B N 1
ATOM 1268 C CA . GLU B 1 46 ? -7.633 -6.047 -10.977 1 88.06 46 GLU B CA 1
ATOM 1269 C C . GLU B 1 46 ? -8.133 -5.277 -12.195 1 88.06 46 GLU B C 1
ATOM 1271 O O . GLU B 1 46 ? -7.332 -4.715 -12.953 1 88.06 46 GLU B O 1
ATOM 1276 N N . SER B 1 47 ? -9.375 -5.301 -12.414 1 83.69 47 SER B N 1
ATOM 1277 C CA . SER B 1 47 ? -9.93 -4.715 -13.633 1 83.69 47 SER B CA 1
ATOM 1278 C C . SER B 1 47 ? -9.828 -3.195 -13.617 1 83.69 47 SER B C 1
ATOM 1280 O O . SER B 1 47 ? -9.891 -2.553 -14.664 1 83.69 47 SER B O 1
ATOM 1282 N N . GLY B 1 48 ? -9.656 -2.666 -12.461 1 78.38 48 GLY B N 1
ATOM 1283 C CA . GLY B 1 48 ? -9.625 -1.218 -12.344 1 78.38 48 GLY B CA 1
ATOM 1284 C C . GLY B 1 48 ? -11.008 -0.588 -12.344 1 78.38 48 GLY B C 1
ATOM 1285 O O . GLY B 1 48 ? -11.141 0.628 -12.195 1 78.38 48 GLY B O 1
ATOM 1286 N N . GLN B 1 49 ? -12.039 -1.371 -12.461 1 76.06 49 GLN B N 1
ATOM 1287 C CA . GLN B 1 49 ? -13.406 -0.867 -12.555 1 76.06 49 GLN B CA 1
ATOM 1288 C C . GLN B 1 49 ? -14.047 -0.76 -11.172 1 76.06 49 GLN B C 1
ATOM 1290 O O . GLN B 1 49 ? -15.156 -0.25 -11.039 1 76.06 49 GLN B O 1
ATOM 1295 N N . ALA B 1 50 ? -13.453 -1.265 -10.203 1 80.25 50 ALA B N 1
ATOM 1296 C CA . ALA B 1 50 ? -13.945 -1.201 -8.828 1 80.25 50 ALA B CA 1
ATOM 1297 C C . ALA B 1 50 ? -12.914 -0.558 -7.91 1 80.25 50 ALA B C 1
ATOM 1299 O O . ALA B 1 50 ? -11.734 -0.457 -8.258 1 80.25 50 ALA B O 1
ATOM 1300 N N . ASP B 1 51 ? -13.391 0.028 -6.922 1 88.06 51 ASP B N 1
ATOM 1301 C CA . ASP B 1 51 ? -12.555 0.469 -5.812 1 88.06 51 ASP B CA 1
ATOM 1302 C C . ASP B 1 51 ? -12.477 -0.595 -4.719 1 88.06 51 ASP B C 1
ATOM 1304 O O . ASP B 1 51 ? -13.336 -0.637 -3.83 1 88.06 51 ASP B O 1
ATOM 1308 N N . PRO B 1 52 ? -11.477 -1.396 -4.855 1 89.38 52 PRO B N 1
ATOM 1309 C CA . PRO B 1 52 ? -11.422 -2.527 -3.93 1 89.38 52 PRO B CA 1
ATOM 1310 C C . PRO B 1 52 ? -11.203 -2.094 -2.482 1 89.38 52 PRO B C 1
ATOM 1312 O O . PRO B 1 52 ? -10.797 -0.956 -2.23 1 89.38 52 PRO B O 1
ATOM 1315 N N . ARG B 1 53 ? -11.5 -3.064 -1.615 1 89.44 53 ARG B N 1
ATOM 1316 C CA . ARG B 1 53 ? -11.227 -2.865 -0.197 1 89.44 53 ARG B CA 1
ATOM 1317 C C . ARG B 1 53 ? -9.734 -3.018 0.097 1 89.44 53 ARG B C 1
ATOM 1319 O O . ARG B 1 53 ? -9.023 -3.721 -0.624 1 89.44 53 ARG B O 1
ATOM 1326 N N . MET B 1 54 ? -9.422 -2.385 1.104 1 90.19 54 MET B N 1
ATOM 1327 C CA . MET B 1 54 ? -8.039 -2.502 1.557 1 90.19 54 MET B CA 1
ATOM 1328 C C . MET B 1 54 ? -7.695 -3.947 1.901 1 90.19 54 MET B C 1
ATOM 1330 O O . MET B 1 54 ? -6.605 -4.426 1.583 1 90.19 54 MET B O 1
ATOM 1334 N N . SER B 1 55 ? -8.547 -4.625 2.51 1 89.62 55 SER B N 1
ATOM 1335 C CA . SER B 1 55 ? -8.305 -6.012 2.883 1 89.62 55 SER B CA 1
ATOM 1336 C C . SER B 1 55 ? -8.031 -6.875 1.657 1 89.62 55 SER B C 1
ATOM 1338 O O . SER B 1 55 ? -7.156 -7.742 1.685 1 89.62 55 SER B O 1
ATOM 1340 N N . THR B 1 56 ? -8.758 -6.645 0.645 1 90.38 56 THR B N 1
ATOM 1341 C CA . THR B 1 56 ? -8.57 -7.379 -0.6 1 90.38 56 THR B CA 1
ATOM 1342 C C . THR B 1 56 ? -7.188 -7.105 -1.185 1 90.38 56 THR B C 1
ATOM 1344 O O . THR B 1 56 ? -6.5 -8.031 -1.622 1 90.38 56 THR B O 1
ATOM 1347 N N . PHE B 1 57 ? -6.855 -5.879 -1.152 1 90.56 57 PHE B N 1
ATOM 1348 C CA . PHE B 1 57 ? -5.559 -5.465 -1.672 1 90.56 57 PHE B CA 1
ATOM 1349 C C . PHE B 1 57 ? -4.43 -6.098 -0.871 1 90.56 57 PHE B C 1
ATOM 1351 O O . PHE B 1 57 ? -3.498 -6.668 -1.445 1 90.56 57 PHE B O 1
ATOM 1358 N N . LEU B 1 58 ? -4.531 -6.035 0.366 1 91.5 58 LEU B N 1
ATOM 1359 C CA . LEU B 1 58 ? -3.488 -6.582 1.226 1 91.5 58 LEU B CA 1
ATOM 1360 C C . LEU B 1 58 ? -3.391 -8.094 1.066 1 91.5 58 LEU B C 1
ATOM 1362 O O . LEU B 1 58 ? -2.289 -8.656 1.047 1 91.5 58 LEU B O 1
ATOM 1366 N N . ALA B 1 59 ? -4.477 -8.688 0.974 1 92.75 59 ALA B N 1
ATOM 1367 C CA . ALA B 1 59 ? -4.496 -10.133 0.769 1 92.75 59 ALA B CA 1
ATOM 1368 C C . ALA B 1 59 ? -3.832 -10.5 -0.555 1 92.75 59 ALA B C 1
ATOM 1370 O O . ALA B 1 59 ? -3.082 -11.477 -0.626 1 92.75 59 ALA B O 1
ATOM 1371 N N . ALA B 1 60 ? -4.133 -9.75 -1.549 1 93.31 60 ALA B N 1
ATOM 1372 C CA . ALA B 1 60 ? -3.529 -10 -2.855 1 93.31 60 ALA B CA 1
ATOM 1373 C C . ALA B 1 60 ? -2.018 -9.789 -2.807 1 93.31 60 ALA B C 1
ATOM 1375 O O . ALA B 1 60 ? -1.26 -10.562 -3.395 1 93.31 60 ALA B O 1
ATOM 1376 N N . CYS B 1 61 ? -1.629 -8.742 -2.174 1 93.38 61 CYS B N 1
ATOM 1377 C CA . CYS B 1 61 ? -0.201 -8.492 -2.01 1 93.38 61 CYS B CA 1
ATOM 1378 C C . CYS B 1 61 ? 0.484 -9.664 -1.318 1 93.38 61 CYS B C 1
ATOM 1380 O O . CYS B 1 61 ? 1.52 -10.141 -1.782 1 93.38 61 CYS B O 1
ATOM 1382 N N . GLU B 1 62 ? -0.096 -10.094 -0.249 1 93.44 62 GLU B N 1
ATOM 1383 C CA . GLU B 1 62 ? 0.463 -11.211 0.505 1 93.44 62 GLU B CA 1
ATOM 1384 C C . GLU B 1 62 ? 0.549 -12.469 -0.354 1 93.44 62 GLU B C 1
ATOM 1386 O O . GLU B 1 62 ? 1.559 -13.172 -0.33 1 93.44 62 GLU B O 1
ATOM 1391 N N . ALA B 1 63 ? -0.457 -12.695 -1.056 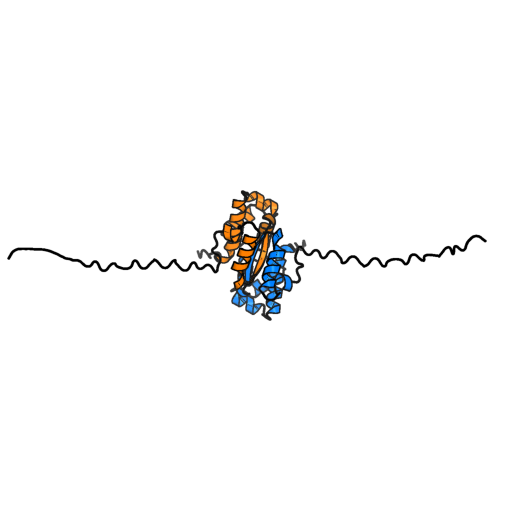1 94.62 63 ALA B N 1
ATOM 1392 C CA . ALA B 1 63 ? -0.507 -13.867 -1.924 1 94.62 63 ALA B CA 1
ATOM 1393 C C . ALA B 1 63 ? 0.615 -13.836 -2.959 1 94.62 63 ALA B C 1
ATOM 1395 O O . ALA B 1 63 ? 1.084 -14.883 -3.41 1 94.62 63 ALA B O 1
ATOM 1396 N N . LEU B 1 64 ? 1.022 -12.641 -3.297 1 94.69 64 LEU B N 1
ATOM 1397 C CA . LEU B 1 64 ? 2.051 -12.484 -4.316 1 94.69 64 LEU B CA 1
ATOM 1398 C C . LEU B 1 64 ? 3.418 -12.25 -3.682 1 94.69 64 LEU B C 1
ATOM 1400 O O . LEU B 1 64 ? 4.383 -11.922 -4.375 1 94.69 64 LEU B O 1
ATOM 1404 N N . GLY B 1 65 ? 3.477 -12.312 -2.377 1 93.69 65 GLY B N 1
ATOM 1405 C CA . GLY B 1 65 ? 4.738 -12.195 -1.667 1 93.69 65 GLY B CA 1
ATOM 1406 C C . GLY B 1 65 ? 5.219 -10.758 -1.539 1 93.69 65 GLY B C 1
ATOM 1407 O O . GLY B 1 65 ? 6.426 -10.5 -1.531 1 93.69 65 GLY B O 1
ATOM 1408 N N . LEU B 1 66 ? 4.305 -9.906 -1.49 1 93.62 66 LEU B N 1
ATOM 1409 C CA . LEU B 1 66 ? 4.633 -8.492 -1.406 1 93.62 66 LEU B CA 1
ATOM 1410 C C . LEU B 1 66 ? 4.207 -7.91 -0.06 1 93.62 66 LEU B C 1
ATOM 1412 O O . LEU B 1 66 ? 3.312 -8.445 0.595 1 93.62 66 LEU B O 1
ATOM 1416 N N . GLU B 1 67 ? 4.914 -6.875 0.275 1 92.56 67 GLU B N 1
ATOM 1417 C CA . GLU B 1 67 ? 4.57 -6.07 1.443 1 92.56 67 GLU B CA 1
ATOM 1418 C C . GLU B 1 67 ? 4.371 -4.605 1.065 1 92.56 67 GLU B C 1
ATOM 1420 O O . GLU B 1 67 ? 5.121 -4.059 0.254 1 92.56 67 GLU B O 1
ATOM 1425 N N . VAL B 1 68 ? 3.311 -4.047 1.612 1 92.56 68 VAL B N 1
ATOM 1426 C CA . VAL B 1 68 ? 3.043 -2.631 1.392 1 92.56 68 VAL B CA 1
ATOM 1427 C C . VAL B 1 68 ? 3.92 -1.789 2.314 1 92.56 68 VAL B C 1
ATOM 1429 O O . VAL B 1 68 ? 3.863 -1.935 3.537 1 92.56 68 VAL B O 1
ATOM 1432 N N . VAL B 1 69 ? 4.703 -0.97 1.745 1 92.5 69 VAL B N 1
ATOM 1433 C CA . VAL B 1 69 ? 5.57 -0.058 2.482 1 92.5 69 VAL B CA 1
ATOM 1434 C C . VAL B 1 69 ? 5.168 1.387 2.191 1 92.5 69 VAL B C 1
ATOM 1436 O O . VAL B 1 69 ? 4.891 1.741 1.044 1 92.5 69 VAL B O 1
ATOM 1439 N N . LEU B 1 70 ? 5.105 2.139 3.242 1 93.25 70 LEU B N 1
ATOM 1440 C CA . LEU B 1 70 ? 4.801 3.559 3.088 1 93.25 70 LEU B CA 1
ATOM 1441 C C . LEU B 1 70 ? 6.078 4.395 3.102 1 93.25 70 LEU B C 1
ATOM 1443 O O . LEU B 1 70 ? 6.797 4.418 4.105 1 93.25 70 LEU B O 1
ATOM 1447 N N . ALA B 1 71 ? 6.34 5.031 2.016 1 93.81 71 ALA B N 1
ATOM 1448 C CA . ALA B 1 71 ? 7.527 5.871 1.888 1 93.81 71 ALA B CA 1
ATOM 1449 C C . ALA B 1 71 ? 7.148 7.34 1.705 1 93.81 71 ALA B C 1
ATOM 1451 O O . ALA B 1 71 ? 6.141 7.648 1.068 1 93.81 71 ALA B O 1
ATOM 1452 N N . PRO B 1 72 ? 8.031 8.188 2.316 1 93.69 72 PRO B N 1
ATOM 1453 C CA . PRO B 1 72 ? 7.816 9.578 1.906 1 93.69 72 PRO B CA 1
ATOM 1454 C C . PRO B 1 72 ? 7.855 9.758 0.39 1 93.69 72 PRO B C 1
ATOM 1456 O O . PRO B 1 72 ? 8.664 9.125 -0.29 1 93.69 72 PRO B O 1
ATOM 1459 N N . GLN B 1 73 ? 6.969 10.594 -0.123 1 93.69 73 GLN B N 1
ATOM 1460 C CA . GLN B 1 73 ? 6.82 10.758 -1.564 1 93.69 73 GLN B CA 1
ATOM 1461 C C . GLN B 1 73 ? 8.141 11.148 -2.215 1 93.69 73 GLN B C 1
ATOM 1463 O O . GLN B 1 73 ? 8.469 10.68 -3.307 1 93.69 73 GLN B O 1
ATOM 1468 N N . HIS B 1 74 ? 8.875 12 -1.562 1 93.44 74 HIS B N 1
ATOM 1469 C CA . HIS B 1 74 ? 10.109 12.516 -2.141 1 93.44 74 HIS B CA 1
ATOM 1470 C C . HIS B 1 74 ? 11.18 11.43 -2.197 1 93.44 74 HIS B C 1
ATOM 1472 O O . HIS B 1 74 ? 12.188 11.586 -2.889 1 93.44 74 HIS B O 1
ATOM 1478 N N . LEU B 1 75 ? 10.945 10.273 -1.562 1 94.94 75 LEU B N 1
ATOM 1479 C CA . LEU B 1 75 ? 11.914 9.188 -1.542 1 94.94 75 LEU B CA 1
ATOM 1480 C C . LEU B 1 75 ? 11.422 8 -2.357 1 94.94 75 LEU B C 1
ATOM 1482 O O . LEU B 1 75 ? 12.102 6.977 -2.449 1 94.94 75 LEU B O 1
ATOM 1486 N N . ALA B 1 76 ? 10.297 8.062 -2.879 1 92.75 76 ALA B N 1
ATOM 1487 C CA . ALA B 1 76 ? 9.664 6.914 -3.531 1 92.75 76 ALA B CA 1
ATOM 1488 C C . ALA B 1 76 ? 10.57 6.344 -4.625 1 92.75 76 ALA B C 1
ATOM 1490 O O . ALA B 1 76 ? 10.742 5.129 -4.723 1 92.75 76 ALA B O 1
ATOM 1491 N N . ALA B 1 77 ? 11.148 7.184 -5.402 1 91.94 77 ALA B N 1
ATOM 1492 C CA . ALA B 1 77 ? 12.008 6.734 -6.492 1 91.94 77 ALA B CA 1
ATOM 1493 C C . ALA B 1 77 ? 13.258 6.043 -5.949 1 91.94 77 ALA B C 1
ATOM 1495 O O . ALA B 1 77 ? 13.688 5.02 -6.484 1 91.94 77 ALA B O 1
ATOM 1496 N N . ASP B 1 78 ? 13.812 6.637 -4.91 1 94.69 78 ASP B N 1
ATOM 1497 C CA . ASP B 1 78 ? 14.984 6.039 -4.281 1 94.69 78 ASP B CA 1
ATOM 1498 C C . ASP B 1 78 ? 14.656 4.672 -3.686 1 94.69 78 ASP B C 1
ATOM 1500 O O . ASP B 1 78 ? 15.453 3.74 -3.777 1 94.69 78 ASP B O 1
ATOM 1504 N N . VAL B 1 79 ? 13.523 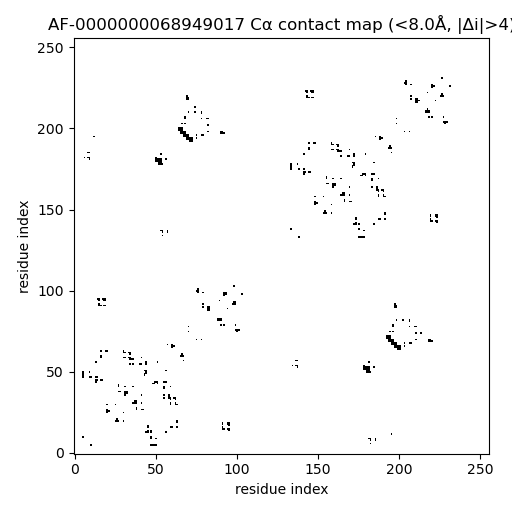4.562 -3.117 1 95 79 VAL B N 1
ATOM 1505 C CA . VAL B 1 79 ? 13.102 3.311 -2.502 1 95 79 VAL B CA 1
ATOM 1506 C C . VAL B 1 79 ? 12.914 2.242 -3.576 1 95 79 VAL B C 1
ATOM 1508 O O . VAL B 1 79 ? 13.383 1.11 -3.424 1 95 79 VAL B O 1
ATOM 1511 N N . ASN B 1 80 ? 12.281 2.613 -4.645 1 93.62 80 ASN B N 1
ATOM 1512 C CA . ASN B 1 80 ? 12.102 1.666 -5.742 1 93.62 80 ASN B CA 1
ATOM 1513 C C . ASN B 1 80 ? 13.438 1.236 -6.332 1 93.62 80 ASN B C 1
ATOM 1515 O O . ASN B 1 80 ? 13.633 0.066 -6.672 1 93.62 80 ASN B O 1
ATOM 1519 N N . ALA B 1 81 ? 14.305 2.17 -6.453 1 94.38 81 ALA B N 1
ATOM 1520 C CA . ALA B 1 81 ? 15.641 1.856 -6.957 1 94.38 81 ALA B CA 1
ATOM 1521 C C . ALA B 1 81 ? 16.375 0.895 -6.023 1 94.38 81 ALA B C 1
ATOM 1523 O O . ALA B 1 81 ? 17.094 0.002 -6.477 1 94.38 81 ALA B O 1
ATOM 1524 N N . PHE B 1 82 ? 16.234 1.138 -4.809 1 95.56 82 PHE B N 1
ATOM 1525 C CA . PHE B 1 82 ? 16.828 0.249 -3.822 1 95.56 82 PHE B CA 1
ATOM 1526 C C . PHE B 1 82 ? 16.281 -1.164 -3.955 1 95.56 82 PHE B C 1
ATOM 1528 O O . PHE B 1 82 ? 17.031 -2.137 -3.965 1 95.56 82 PHE B O 1
ATOM 1535 N N . ILE B 1 83 ? 15 -1.296 -4.062 1 95.31 83 ILE B N 1
ATOM 1536 C CA . ILE B 1 83 ? 14.359 -2.598 -4.234 1 95.31 83 ILE B CA 1
ATOM 1537 C C . ILE B 1 83 ? 14.898 -3.277 -5.488 1 95.31 83 ILE B C 1
ATOM 1539 O O . ILE B 1 83 ? 15.25 -4.461 -5.461 1 95.31 83 ILE B O 1
ATOM 1543 N N . ALA B 1 84 ? 14.93 -2.496 -6.582 1 92.75 84 ALA B N 1
ATOM 1544 C CA . ALA B 1 84 ? 15.438 -3.035 -7.84 1 92.75 84 ALA B CA 1
ATOM 1545 C C . ALA B 1 84 ? 16.859 -3.559 -7.68 1 92.75 84 ALA B C 1
ATOM 1547 O O . ALA B 1 84 ? 17.203 -4.605 -8.227 1 92.75 84 ALA B O 1
ATOM 1548 N N . SER B 1 85 ? 17.656 -2.795 -6.938 1 94.94 85 SER B N 1
ATOM 1549 C CA . SER B 1 85 ? 19.047 -3.174 -6.742 1 94.94 85 SER B CA 1
ATOM 1550 C C . SER B 1 85 ? 19.156 -4.488 -5.973 1 94.94 85 SER B C 1
ATOM 1552 O O . SER B 1 85 ? 20.125 -5.238 -6.156 1 94.94 85 SER B O 1
ATOM 1554 N N . ARG B 1 86 ? 18.172 -4.781 -5.148 1 94.44 86 ARG B N 1
ATOM 1555 C CA . ARG B 1 86 ? 18.234 -5.953 -4.285 1 94.44 86 ARG B CA 1
ATOM 1556 C C . ARG B 1 86 ? 17.422 -7.105 -4.867 1 94.44 86 ARG B C 1
ATOM 1558 O O . ARG B 1 86 ? 17.547 -8.25 -4.414 1 94.44 86 ARG B O 1
ATOM 1565 N N . ASN B 1 87 ? 16.672 -6.797 -5.762 1 91.88 87 ASN B N 1
ATOM 1566 C CA . ASN B 1 87 ? 15.766 -7.785 -6.336 1 91.88 87 ASN B CA 1
ATOM 1567 C C . ASN B 1 87 ? 16.062 -8.031 -7.809 1 91.88 87 ASN B C 1
ATOM 1569 O O . ASN B 1 87 ? 15.156 -8.25 -8.609 1 91.88 87 ASN B O 1
ATOM 1573 N N . GLY B 1 88 ? 17.281 -7.98 -8.242 1 88.5 88 GLY B N 1
ATOM 1574 C CA . GLY B 1 88 ? 17.688 -8.289 -9.602 1 88.5 88 GLY B CA 1
ATOM 1575 C C . GLY B 1 88 ? 17.172 -7.305 -10.633 1 88.5 88 GLY B C 1
ATOM 1576 O O . GLY B 1 88 ? 16.859 -7.68 -11.758 1 88.5 88 GLY B O 1
ATOM 1577 N N . GLY B 1 89 ? 16.891 -6.125 -10.25 1 86.62 89 GLY B N 1
ATOM 1578 C CA . GLY B 1 89 ? 16.484 -5.066 -11.156 1 86.62 89 GLY B CA 1
ATOM 1579 C C . GLY B 1 89 ? 14.992 -5.02 -11.383 1 86.62 89 GLY B C 1
ATOM 1580 O O . GLY B 1 89 ? 14.492 -4.152 -12.102 1 86.62 89 GLY B O 1
ATOM 1581 N N . VAL B 1 90 ? 14.344 -5.961 -10.727 1 81.19 90 VAL B N 1
ATOM 1582 C CA . VAL B 1 90 ? 12.914 -6.062 -10.984 1 81.19 90 VAL B CA 1
ATOM 1583 C C . VAL B 1 90 ? 12.125 -5.543 -9.781 1 81.19 90 VAL B C 1
ATOM 1585 O O . VAL B 1 90 ? 12.461 -5.855 -8.633 1 81.19 90 VAL B O 1
ATOM 1588 N N . THR B 1 91 ? 11.227 -4.539 -9.969 1 82.31 91 THR B N 1
ATOM 1589 C CA . THR B 1 91 ? 10.273 -4.07 -8.969 1 82.31 91 THR B CA 1
ATOM 1590 C C . THR B 1 91 ? 8.852 -4.145 -9.508 1 82.31 91 THR B C 1
ATOM 1592 O O . THR B 1 91 ? 8.641 -4.277 -10.711 1 82.31 91 THR B O 1
ATOM 1595 N N . ALA B 1 92 ? 7.926 -4.129 -8.57 1 81.12 92 ALA B N 1
ATOM 1596 C CA . ALA B 1 92 ? 6.531 -4.074 -9.008 1 81.12 92 ALA B CA 1
ATOM 1597 C C . ALA B 1 92 ? 6.27 -2.834 -9.852 1 81.12 92 ALA B C 1
ATOM 1599 O O . ALA B 1 92 ? 5.543 -2.895 -10.852 1 81.12 92 ALA B O 1
ATOM 1600 N N . ALA B 1 93 ? 6.926 -1.766 -9.539 1 78.06 93 ALA B N 1
ATOM 1601 C CA . ALA B 1 93 ? 6.758 -0.508 -10.258 1 78.06 93 ALA B CA 1
ATOM 1602 C C . ALA B 1 93 ? 7.32 -0.611 -11.68 1 78.06 93 ALA B C 1
ATOM 1604 O O . ALA B 1 93 ? 6.688 -0.156 -12.633 1 78.06 93 ALA B O 1
ATOM 1605 N N . SER B 1 94 ? 8.484 -1.215 -11.773 1 77.56 94 SER B N 1
ATOM 1606 C CA . SER B 1 94 ? 9.102 -1.364 -13.086 1 77.56 94 SER B CA 1
ATOM 1607 C C . SER B 1 94 ? 8.297 -2.297 -13.977 1 77.56 94 SER B C 1
ATOM 1609 O O . SER B 1 94 ? 8.188 -2.07 -15.188 1 77.56 94 SER B O 1
ATOM 1611 N N . MET B 1 95 ? 7.762 -3.232 -13.32 1 77.06 95 MET B N 1
ATOM 1612 C CA . MET B 1 95 ? 6.98 -4.203 -14.078 1 77.06 95 MET B CA 1
ATOM 1613 C C . MET B 1 95 ? 5.684 -3.58 -14.586 1 77.06 95 MET B C 1
ATOM 1615 O O . MET B 1 95 ? 5.184 -3.947 -15.648 1 77.06 95 MET B O 1
ATOM 1619 N N . ALA B 1 96 ? 5.18 -2.645 -13.805 1 76.56 96 ALA B N 1
ATOM 1620 C CA . ALA B 1 96 ? 3.918 -2.008 -14.172 1 76.56 96 ALA B CA 1
ATOM 1621 C C . ALA B 1 96 ? 4.148 -0.846 -15.133 1 76.56 96 ALA B C 1
ATOM 1623 O O . ALA B 1 96 ? 3.193 -0.205 -15.586 1 76.56 96 ALA B O 1
ATOM 1624 N N . GLY B 1 97 ? 5.375 -0.646 -15.602 1 68.31 97 GLY B N 1
ATOM 1625 C CA . GLY B 1 97 ? 5.695 0.423 -16.531 1 68.31 97 GLY B CA 1
ATOM 1626 C C . GLY B 1 97 ? 5.516 1.807 -15.945 1 68.31 97 GLY B C 1
ATOM 1627 O O . GLY B 1 97 ? 5.273 2.773 -16.672 1 68.31 97 GLY B O 1
ATOM 1628 N N . GLN B 1 98 ? 5.352 1.939 -14.68 1 58.47 98 GLN B N 1
ATOM 1629 C CA . GLN B 1 98 ? 5.176 3.258 -14.078 1 58.47 98 GLN B CA 1
ATOM 1630 C C . GLN B 1 98 ? 6.5 4.012 -14.008 1 58.47 98 GLN B C 1
ATOM 1632 O O . GLN B 1 98 ? 7.52 3.449 -13.609 1 58.47 98 GLN B O 1
ATOM 1637 N N . PRO B 1 99 ? 6.535 5.137 -14.82 1 48.62 99 PRO B N 1
ATOM 1638 C CA . PRO B 1 99 ? 7.77 5.914 -14.711 1 48.62 99 PRO B CA 1
ATOM 1639 C C . PRO B 1 99 ? 8.109 6.301 -13.273 1 48.62 99 PRO B C 1
ATOM 1641 O O . PRO B 1 99 ? 7.207 6.441 -12.445 1 48.62 99 PRO B O 1
ATOM 1644 N N . ALA B 1 100 ? 9.297 5.996 -12.875 1 43.62 100 ALA B N 1
ATOM 1645 C CA . ALA B 1 100 ? 9.742 6.562 -11.602 1 43.62 100 ALA B CA 1
ATOM 1646 C C . ALA B 1 100 ? 9.258 8 -11.445 1 43.62 100 ALA B C 1
ATOM 1648 O O . ALA B 1 100 ? 9.297 8.789 -12.391 1 43.62 100 ALA B O 1
ATOM 1649 N N . ALA B 1 101 ? 8.289 8.188 -10.578 1 43.81 101 ALA B N 1
ATOM 1650 C CA . ALA B 1 101 ? 7.715 9.531 -10.492 1 43.81 101 ALA B CA 1
ATOM 1651 C C . ALA B 1 101 ? 8.719 10.586 -10.938 1 43.81 101 ALA B C 1
ATOM 1653 O O . ALA B 1 101 ? 8.344 11.586 -11.555 1 43.81 101 ALA B O 1
ATOM 1654 N N . GLY B 1 102 ? 9.828 10.656 -10.352 1 38.19 102 GLY B N 1
ATOM 1655 C CA . GLY B 1 102 ? 10.797 11.703 -10.617 1 38.19 102 GLY B CA 1
ATOM 1656 C C . GLY B 1 102 ? 11.344 11.672 -12.031 1 38.19 102 GLY B C 1
ATOM 1657 O O . GLY B 1 102 ? 12.227 12.453 -12.383 1 38.19 102 GLY B O 1
ATOM 1658 N N . SER B 1 103 ? 11.18 10.594 -12.586 1 38.84 103 SER B N 1
ATOM 1659 C CA . SER B 1 103 ? 11.812 10.633 -13.906 1 38.84 103 SER B CA 1
ATOM 1660 C C . SER B 1 103 ? 10.961 11.414 -14.898 1 38.84 103 SER B C 1
ATOM 1662 O O . SER B 1 103 ? 10.055 10.859 -15.523 1 38.84 103 SER B O 1
ATOM 1664 N N . THR B 1 104 ? 10.492 12.422 -14.508 1 34.59 104 THR B N 1
ATOM 1665 C CA . THR B 1 104 ? 10.133 13.227 -15.672 1 34.59 104 THR B CA 1
ATOM 1666 C C . THR B 1 104 ? 11.234 13.172 -16.734 1 34.59 104 THR B C 1
ATOM 1668 O O . THR B 1 104 ? 12.383 13.523 -16.453 1 34.59 104 THR B O 1
ATOM 1671 N N . ALA B 1 105 ? 11.234 12.211 -17.562 1 35.28 105 ALA B N 1
ATOM 1672 C CA . ALA B 1 105 ? 12.078 12.352 -18.75 1 35.28 105 ALA B CA 1
ATOM 1673 C C . ALA B 1 105 ? 11.969 13.75 -19.328 1 35.28 105 ALA B C 1
ATOM 1675 O O . ALA B 1 105 ? 10.875 14.203 -19.688 1 35.28 105 ALA B O 1
ATOM 1676 N N . ALA B 1 106 ? 12.836 14.703 -18.938 1 35.62 106 ALA B N 1
ATOM 1677 C CA . ALA B 1 106 ? 12.938 15.891 -19.781 1 35.62 106 ALA B CA 1
ATOM 1678 C C . ALA B 1 106 ? 12.836 15.523 -21.266 1 35.62 106 ALA B C 1
ATOM 1680 O O . ALA B 1 106 ? 13.375 14.5 -21.688 1 35.62 106 ALA B O 1
ATOM 1681 N N . PRO B 1 107 ? 11.828 15.812 -21.875 1 37.19 107 PRO B N 1
ATOM 1682 C CA . PRO B 1 107 ? 11.891 15.539 -23.312 1 37.19 107 PRO B CA 1
ATOM 1683 C C . PRO B 1 107 ? 13.289 15.703 -23.891 1 37.19 107 PRO B C 1
ATOM 1685 O O . PRO B 1 107 ? 14.008 16.625 -23.516 1 37.19 107 PRO B O 1
ATOM 1688 N N . ALA B 1 108 ? 13.93 14.625 -24.297 1 36.69 108 ALA B N 1
ATOM 1689 C CA . ALA B 1 108 ? 15.18 14.797 -25.047 1 36.69 108 ALA B CA 1
ATOM 1690 C C . ALA B 1 108 ? 15.109 16.016 -25.953 1 36.69 108 ALA B C 1
ATOM 1692 O O . ALA B 1 108 ? 14.156 16.188 -26.703 1 36.69 108 ALA B O 1
ATOM 1693 N N . ALA B 1 109 ? 15.641 17.172 -25.516 1 34.75 109 ALA B N 1
ATOM 1694 C CA . ALA B 1 109 ? 15.797 18.312 -26.391 1 34.75 109 ALA B CA 1
ATOM 1695 C C . ALA B 1 109 ? 16.156 17.875 -27.812 1 34.75 109 ALA B C 1
ATOM 1697 O O . ALA B 1 109 ? 17.047 17.047 -28.016 1 34.75 109 ALA B O 1
ATOM 1698 N N . ALA B 1 110 ? 15.203 17.875 -28.797 1 35.09 110 ALA B N 1
ATOM 1699 C CA . ALA B 1 110 ? 15.484 17.672 -30.219 1 35.09 110 ALA B CA 1
ATOM 1700 C C . ALA B 1 110 ? 16.797 18.359 -30.609 1 35.09 110 ALA B C 1
ATOM 1702 O O . ALA B 1 110 ? 17.078 19.484 -30.172 1 35.09 110 ALA B O 1
ATOM 1703 N N . PRO B 1 111 ? 17.812 17.641 -30.844 1 37.28 111 PRO B N 1
ATOM 1704 C CA . PRO B 1 111 ? 19 18.359 -31.328 1 37.28 111 PRO B CA 1
ATOM 1705 C C . PRO B 1 111 ? 18.672 19.453 -32.344 1 37.28 111 PRO B C 1
ATOM 1707 O O . PRO B 1 111 ? 17.75 19.281 -33.156 1 37.28 111 PRO B O 1
ATOM 1710 N N . ALA B 1 112 ? 18.656 20.75 -31.938 1 35.81 112 ALA B N 1
ATOM 1711 C CA . ALA B 1 112 ? 18.562 21.875 -32.875 1 35.81 112 ALA B CA 1
ATOM 1712 C C . ALA B 1 112 ? 19.375 21.609 -34.125 1 35.81 112 ALA B C 1
ATOM 1714 O O . ALA B 1 112 ? 20.578 21.344 -34.062 1 35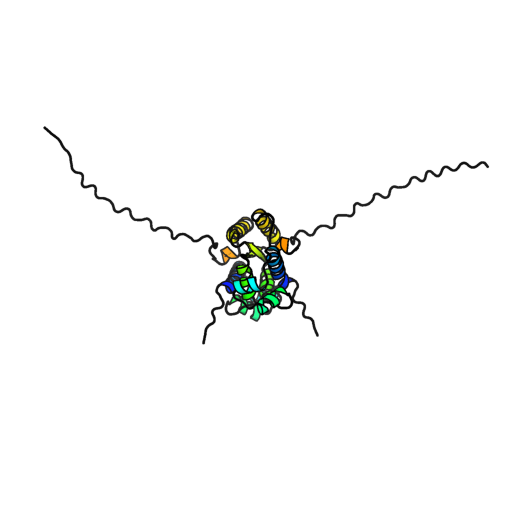.81 112 ALA B O 1
ATOM 1715 N N . SER B 1 113 ? 18.844 20.891 -35.156 1 35.81 113 SER B N 1
ATOM 1716 C CA . SER B 1 113 ? 19.453 20.844 -36.5 1 35.81 113 SER B CA 1
ATOM 1717 C C . SER B 1 113 ? 19.984 22.203 -36.906 1 35.81 113 SER B C 1
ATOM 1719 O O . SER B 1 113 ? 19.266 23.203 -36.844 1 35.81 113 SER B O 1
ATOM 1721 N N . GLY B 1 114 ? 21.219 22.562 -36.562 1 35.06 114 GLY B N 1
ATOM 1722 C CA . GLY B 1 114 ? 21.969 23.688 -37.125 1 35.06 114 GLY B CA 1
ATOM 1723 C C . GLY B 1 114 ? 21.672 23.922 -38.594 1 35.06 114 GLY B C 1
ATOM 1724 O O . GLY B 1 114 ? 21.672 23 -39.375 1 35.06 114 GLY B O 1
ATOM 1725 N N . GLY B 1 115 ? 20.688 24.812 -38.875 1 33.38 115 GLY B N 1
ATOM 1726 C CA . GLY B 1 115 ? 20.359 25.281 -40.219 1 33.38 115 GLY B CA 1
ATOM 1727 C C . GLY B 1 115 ? 21.594 25.703 -41 1 33.38 115 GLY B C 1
ATOM 1728 O O . GLY B 1 115 ? 22.391 26.516 -40.531 1 33.38 115 GLY B O 1
ATOM 1729 N N . GLY B 1 116 ? 22.281 24.797 -41.656 1 31.03 116 GLY B N 1
ATOM 1730 C CA . GLY B 1 116 ? 23.359 25 -42.625 1 31.03 116 GLY B CA 1
ATOM 1731 C C . GLY B 1 116 ? 23.078 26.109 -43.625 1 31.03 116 GLY B C 1
ATOM 1732 O O . GLY B 1 116 ? 22.031 26.141 -44.25 1 31.03 116 GLY B O 1
ATOM 1733 N N . PHE B 1 117 ? 23.438 27.422 -43.281 1 36.84 117 PHE B N 1
ATOM 1734 C CA . PHE B 1 117 ? 23.469 28.531 -44.219 1 36.84 117 PHE B CA 1
ATOM 1735 C C . PHE B 1 117 ? 24.047 28.094 -45.562 1 36.84 117 PHE B C 1
ATOM 1737 O O . PHE B 1 117 ? 25.188 27.609 -45.625 1 36.84 117 PHE B O 1
ATOM 1744 N N . GLY B 1 118 ? 23.266 27.438 -46.375 1 28.89 118 GLY B N 1
ATOM 1745 C CA . GLY B 1 118 ? 23.672 27.078 -47.75 1 28.89 118 GLY B CA 1
ATOM 1746 C C . GLY B 1 118 ? 24.219 28.234 -48.531 1 28.89 118 GLY B C 1
ATOM 1747 O O . GLY B 1 118 ? 23.578 29.297 -48.625 1 28.89 118 GLY B O 1
ATOM 1748 N N . SER B 1 119 ? 25.531 28.562 -48.406 1 39.72 119 SER B N 1
ATOM 1749 C CA . SER B 1 119 ? 26.297 29.484 -49.25 1 39.72 119 SER B CA 1
ATOM 1750 C C . SER B 1 119 ? 26 29.25 -50.719 1 39.72 119 SER B C 1
ATOM 1752 O O . SER B 1 119 ? 26.219 28.156 -51.219 1 39.72 119 SER B O 1
ATOM 1754 N N . GLY B 1 120 ? 24.797 29.625 -51.188 1 28.66 120 GLY B N 1
ATOM 1755 C CA . GLY B 1 120 ? 24.547 29.422 -52.625 1 28.66 120 GLY B CA 1
ATOM 1756 C C . GLY B 1 120 ? 25.547 30.141 -53.5 1 28.66 120 GLY B C 1
ATOM 1757 O O . GLY B 1 120 ? 25.703 31.359 -53.438 1 28.66 120 GLY B O 1
ATOM 1758 N N . THR B 1 121 ? 26.656 29.625 -53.781 1 36.66 121 THR B N 1
ATOM 1759 C CA . THR B 1 121 ? 27.672 30.031 -54.75 1 36.66 121 THR B CA 1
ATOM 1760 C C . THR B 1 121 ? 27.062 30.203 -56.125 1 36.66 121 THR B C 1
ATOM 1762 O O . THR B 1 121 ? 26.672 29.234 -56.781 1 36.66 121 THR B O 1
ATOM 1765 N N . GLY B 1 122 ? 25.891 30.828 -56.375 1 28.25 122 GLY B N 1
ATOM 1766 C CA . GLY B 1 122 ? 25.547 30.703 -57.781 1 28.25 122 GLY B CA 1
ATOM 1767 C C . GLY B 1 122 ? 26.562 31.328 -58.719 1 28.25 122 GLY B C 1
ATOM 1768 O O . GLY B 1 122 ? 27.047 32.438 -58.469 1 28.25 122 GLY B O 1
ATOM 1769 N N . GLU B 1 123 ? 27.297 30.594 -59.531 1 31.95 123 GLU B N 1
ATOM 1770 C CA . GLU B 1 123 ? 28.297 30.688 -60.594 1 31.95 123 GLU B CA 1
ATOM 1771 C C . GLU B 1 123 ? 27.812 31.578 -61.75 1 31.95 123 GLU B C 1
ATOM 1773 O O . GLU B 1 123 ? 28.625 32.25 -62.375 1 31.95 123 GLU B O 1
ATOM 1778 N N . GLY B 1 124 ? 26.578 31.531 -62.281 1 30.59 124 GLY B N 1
ATOM 1779 C CA . GLY B 1 124 ? 26.672 31.312 -63.719 1 30.59 124 GLY B CA 1
ATOM 1780 C C . GLY B 1 124 ? 27.312 32.469 -64.438 1 30.59 124 GLY B C 1
ATOM 1781 O O . GLY B 1 124 ? 27.344 33.594 -63.938 1 30.59 124 GLY B O 1
ATOM 1782 N N . HIS B 1 125 ? 27.953 32.188 -65.625 1 34.59 125 HIS B N 1
ATOM 1783 C CA . HIS B 1 125 ? 28.859 32.531 -66.688 1 34.59 125 HIS B CA 1
ATOM 1784 C C . HIS B 1 125 ? 28.297 33.656 -67.562 1 34.59 125 HIS B C 1
ATOM 1786 O O . HIS B 1 125 ? 29.047 34.5 -68.062 1 34.59 125 HIS B O 1
ATOM 1792 N N . LYS B 1 126 ? 26.953 33.75 -67.938 1 28.73 126 LYS B N 1
ATOM 1793 C CA . LYS B 1 126 ? 27 33.969 -69.375 1 28.73 126 LYS B CA 1
ATOM 1794 C C . LYS B 1 126 ? 27.734 35.25 -69.75 1 28.73 126 LYS B C 1
ATOM 1796 O O . LYS B 1 126 ? 27.719 36.219 -68.938 1 28.73 126 LYS B O 1
ATOM 1801 N N . PRO B 1 127 ? 27.719 35.531 -71.125 1 38.44 127 PRO B N 1
ATOM 1802 C CA . PRO B 1 127 ? 28.422 36.062 -72.312 1 38.44 127 PRO B CA 1
ATOM 1803 C C . PRO B 1 127 ? 28.203 37.562 -72.5 1 38.44 127 PRO B C 1
ATOM 1805 O O . PRO B 1 127 ? 29.031 38.25 -73.125 1 38.44 127 PRO B O 1
ATOM 1808 N N . VAL B 1 128 ? 27.109 38.219 -71.938 1 32.16 128 VAL B N 1
ATOM 1809 C CA . VAL B 1 128 ? 26.984 39.375 -72.812 1 32.16 128 VAL B CA 1
ATOM 1810 C C . VAL B 1 128 ? 28.125 40.344 -72.562 1 32.16 128 VAL B C 1
ATOM 1812 O O . VAL B 1 128 ? 28.531 40.562 -71.438 1 32.16 128 VAL B O 1
#

InterPro domains:
  IPR001387 Cro/C1-type, helix-turn-helix domain [PS50943] (17-71)
  IPR001387 Cro/C1-type, helix-turn-helix domain [SM00530] (16-71)
  IPR001387 Cro/C1-type, helix-turn-helix domain [cd00093] (25-68)
  IPR010982 Lambda repressor-like, DNA-binding domain superfamily [G3DSA:1.10.260.40] (14-70)
  IPR010982 Lambda repressor-like, DNA-binding domain superfamily [SSF47413] (15-68)

Secondary structure (DSSP, 8-state):
-------HHHHHHHHHHHHHHHHTT--HHHHHHHHTS-HHHHHHHHHTSS--BHHHHHHHHHHTTEEEEEEEGGGHHHHHHHHHHHTTT--HHHHTT---TT--------------------------/-------HHHHHHHHHHHHHHHHTT--HHHHHHHHTS-HHHHHHHHHTSS--BHHHHHHHHHHTTEEEEEEEGGGHHHHHHHHHHHTTT--HHHHTT---TT--------------------------

Nearest PDB structures (foldseek):
  1y7y-assembly1_B  TM=8.789E-01  e=4.310E-03  Aeromonas hydrophila
  4ia8-assembly1_B  TM=9.020E-01  e=1.715E-02  Enterobacter sp. RFL1396
  3f51-assembly1_A  TM=8.523E-01  e=1.247E-02  Corynebacterium glutamicum
  4i6u-assembly1_A  TM=8.932E-01  e=2.488E-02  Enterobacter sp. RFL1396
  5woq-assembly2_C  TM=6.964E-01  e=1.387E-02  Mycolicibacterium smegmatis MC2 155

Sequence (256 aa):
MNSTAVPRGASEPFRQLRALRRARKLKQEDVARKAGISREAYLRAESGQADPRMSTFLAACEALGLEVVLAPQHLAADVNAFIASRNGGVTAASMAGQPAAGSTAAPAAAPASGGGFGSGTGEGHKPVMNSTAVPRGASEPFRQLRALRRARKLKQEDVARKAGISREAYLRAESGQADPRMSTFLAACEALGLEVVLAPQHLAADVNAFIASRNGGVTAASMAGQPAAGSTAAPAAAPASGGGFGSGTGEGHKPV

Radius of gyration: 29.12 Å; Cα contacts (8 Å, |Δi|>4): 296; chains: 2; bounding box: 80×78×128 Å

Organism: Cupriavidus necator (strain ATCC 17699 / DSM 428 / KCTC 22496 / NCIMB 10442 / H16 / Stanier 337) (NCBI:txid381666)

Solvent-accessible surface area (backbone atoms only — not comparable to full-atom values): 15037 Å² total; per-residue (Å²): 134,81,76,73,66,64,58,74,73,55,36,50,65,36,44,20,49,49,33,46,36,52,75,69,69,48,51,69,57,56,43,14,59,65,32,72,46,51,50,67,60,46,51,39,38,59,66,46,82,46,76,40,40,36,49,58,51,52,28,45,33,49,46,70,45,32,31,84,39,69,32,50,49,94,43,40,52,59,52,49,50,50,47,12,72,73,46,83,65,51,37,40,51,63,58,44,66,50,66,50,78,79,52,63,71,67,72,77,74,70,78,76,79,77,79,77,77,78,76,80,76,75,83,68,86,82,82,127,132,81,76,72,67,63,58,74,74,55,38,50,64,37,44,20,48,50,34,46,36,53,76,70,70,50,52,69,58,56,43,14,58,64,32,72,46,53,50,67,59,46,50,40,37,59,66,48,81,46,76,38,40,35,47,58,51,52,28,45,34,48,48,70,45,32,33,86,38,68,32,51,49,93,42,41,51,61,52,50,49,50,46,12,71,73,46,83,66,51,37,40,52,62,59,43,65,50,67,49,77,78,54,62,71,68,72,76,74,70,76,77,75,75,78,73,79,74,78,75,75,80,72,86,76,86,84,126